Protein AF-A0A9W4NDV6-F1 (afdb_monomer_lite)

Secondary structure (DSSP, 8-state):
--TTS-TT--HHHHHHHHHHHHHHHHHHHTTTTT--HHHHHHHHHHHHTTSS---SS-EEEEETTEEEEEEE---HHHHHHHHHHH-STTEEEETEEEEEE-GGGGGG--GGG-EEE--B--TT-SSEEEEHHHHHHHHHHHTS---EEEEEEEEETTEEEEEEEEEEEEEEEETTEESSSS-EEEEEEEESS-TBTTB--B--THHHHHSEEEE-SSSS--EEEES-HHHHHHHSPPP-TTTPPPPP--

Sequence (250 aa):
MIKSEPRGLSWAVVQRLDCLKKLGSGLEADQDEDENLPNVKAIMAAYRSGKLNWDGTSVTYWSNGELITGPQKLEMKDLYALSAKHGPKGFWVEGIMIAIRNPTTQATNTMATSITFDFLEDTGSSSMRIFSEDKENIERLSGASLPVIGHALKQTAAGQVHVQNVVLQAMIMNNQENLLPYWVDIKAAVTPGAKGLSGDRLTGVWIHHLLFVLSMPDNTQRKHIGTDINEMMLNLPLPDHRNAVPPTFD

Foldseek 3Di:
DPPPADPPADPVLVVVLVVLVLVLVVCVVVVVPQLQNLVSVLVNVCRRVVVDHPPLAAKWKWANNDTPDDRDFDDLLCVLQVCVVRARGRIDIPRKWKKKAAPVLVVPDDVQLIDTDDADEDAVAQFWEDEPVVQVSRCVSSVHHFAFPAWDWDQDPVGTFIWTKTWMWMFTDTRNDTPDPDTDIGIYTYGYDHDRVVHGTYHYCVQVVQWPWDDAQAQRRDIDTHRDPVSCVVSHDDGPPPPRDDDDDD

pLDDT: mean 82.76, std 9.95, range [41.25, 97.19]

Radius of gyration: 18.81 Å; chains: 1; bounding box: 46×46×53 Å

Structure (mmCIF, N/CA/C/O backbone):
data_AF-A0A9W4NDV6-F1
#
_entry.id   AF-A0A9W4NDV6-F1
#
loop_
_atom_site.group_PDB
_atom_site.id
_atom_site.type_symbol
_atom_site.label_atom_id
_atom_site.label_alt_id
_atom_site.label_comp_id
_atom_site.label_asym_id
_atom_site.label_entity_id
_atom_site.label_seq_id
_atom_site.pdbx_PDB_ins_code
_atom_site.Cartn_x
_atom_site.Cartn_y
_atom_site.Cartn_z
_atom_site.occupancy
_atom_site.B_iso_or_equiv
_atom_site.auth_seq_id
_atom_site.auth_comp_id
_atom_site.auth_asym_id
_atom_site.auth_atom_id
_atom_site.pdbx_PDB_model_num
ATOM 1 N N . MET A 1 1 ? -14.304 -20.866 -9.923 1.00 45.19 1 MET A N 1
ATOM 2 C CA . MET A 1 1 ? -15.177 -20.541 -8.772 1.00 45.19 1 MET A CA 1
ATOM 3 C C . MET A 1 1 ? -14.547 -21.166 -7.533 1.00 45.19 1 MET A C 1
ATOM 5 O O . MET A 1 1 ? -14.406 -22.384 -7.503 1.00 45.19 1 MET A O 1
ATOM 9 N N . ILE A 1 2 ? -14.070 -20.364 -6.579 1.00 49.81 2 ILE A N 1
ATOM 10 C CA . ILE A 1 2 ? -13.490 -20.885 -5.331 1.00 49.81 2 ILE A CA 1
ATOM 11 C C . ILE A 1 2 ? -14.653 -21.438 -4.494 1.00 49.81 2 ILE A C 1
ATOM 13 O O . ILE A 1 2 ? -15.591 -20.706 -4.199 1.00 49.81 2 ILE A O 1
ATOM 17 N N . LYS A 1 3 ? -14.626 -22.730 -4.139 1.00 60.44 3 LYS A N 1
ATOM 18 C CA . LYS A 1 3 ? -15.737 -23.414 -3.438 1.00 60.44 3 LYS A CA 1
ATOM 19 C C . LYS A 1 3 ? -16.076 -22.830 -2.054 1.00 60.44 3 LYS A C 1
ATOM 21 O O . LYS A 1 3 ? -17.100 -23.201 -1.497 1.00 60.44 3 LYS A O 1
ATOM 26 N N . SER A 1 4 ? -15.223 -21.971 -1.495 1.00 75.31 4 SER A N 1
ATOM 27 C CA . SER A 1 4 ? -15.348 -21.447 -0.130 1.00 75.31 4 SER A CA 1
ATOM 28 C C . SER A 1 4 ? -16.102 -20.119 -0.007 1.00 75.31 4 SER A C 1
ATOM 30 O O . SER A 1 4 ? -16.201 -19.620 1.108 1.00 75.31 4 SER A O 1
ATOM 32 N N . GLU A 1 5 ? -16.630 -19.548 -1.098 1.00 86.81 5 GLU A N 1
ATOM 33 C CA . GLU A 1 5 ? -17.382 -18.284 -1.050 1.00 86.81 5 GLU A CA 1
ATOM 34 C C . GLU A 1 5 ? -18.844 -18.415 -1.518 1.00 86.81 5 GLU A C 1
ATOM 36 O O . GLU A 1 5 ? -19.141 -19.258 -2.373 1.00 86.81 5 GLU A O 1
ATOM 41 N N . PRO A 1 6 ? -19.766 -17.586 -0.978 1.00 86.06 6 PRO A N 1
ATOM 42 C CA . PRO A 1 6 ? -21.158 -17.540 -1.414 1.00 86.06 6 PRO A CA 1
ATOM 43 C C . PRO A 1 6 ? -21.315 -17.306 -2.922 1.00 86.06 6 PRO A C 1
ATOM 45 O O . PRO A 1 6 ? -20.527 -16.607 -3.563 1.00 86.06 6 PRO A O 1
ATOM 48 N N . ARG A 1 7 ? -22.384 -17.865 -3.500 1.00 86.19 7 ARG A N 1
ATOM 49 C CA . ARG A 1 7 ? -22.758 -17.588 -4.896 1.00 86.19 7 ARG A CA 1
ATOM 50 C C . ARG A 1 7 ? -23.248 -16.143 -5.032 1.00 86.19 7 ARG A C 1
ATOM 52 O O . ARG A 1 7 ? -23.894 -15.630 -4.127 1.00 86.19 7 ARG A O 1
ATOM 59 N N . GLY A 1 8 ? -22.995 -15.527 -6.187 1.00 85.81 8 GLY A N 1
ATOM 60 C CA . GLY A 1 8 ? -23.483 -14.179 -6.514 1.00 85.81 8 GLY A CA 1
ATOM 61 C C . GLY A 1 8 ? -22.516 -13.037 -6.191 1.00 85.81 8 GLY A C 1
ATOM 62 O O . GLY A 1 8 ? -22.811 -11.897 -6.531 1.00 85.81 8 GLY A O 1
ATOM 63 N N . LEU A 1 9 ? -21.354 -13.326 -5.598 1.00 87.69 9 LEU A N 1
ATOM 64 C CA . LEU A 1 9 ? -20.304 -12.325 -5.400 1.00 87.69 9 LEU A CA 1
ATOM 65 C C . LEU A 1 9 ? -19.603 -11.983 -6.720 1.00 87.69 9 LEU A C 1
ATOM 67 O O . LEU A 1 9 ? -19.368 -12.858 -7.560 1.00 87.69 9 LEU A O 1
ATOM 71 N N . SER A 1 10 ? -19.235 -10.710 -6.883 1.00 85.75 10 SER A N 1
ATOM 72 C CA . SER A 1 10 ? -18.410 -10.276 -8.010 1.00 85.75 10 SER A CA 1
ATOM 73 C C . SER A 1 10 ? -17.007 -10.882 -7.911 1.00 85.75 10 SER A C 1
ATOM 75 O O . SER A 1 10 ? -16.519 -11.204 -6.825 1.00 85.75 10 SER A O 1
ATOM 77 N N . TRP A 1 11 ? -16.327 -11.029 -9.050 1.00 76.62 11 TRP A N 1
ATOM 78 C CA . TRP A 1 11 ? -14.961 -11.559 -9.061 1.00 76.62 11 TRP A CA 1
ATOM 79 C C . TRP A 1 11 ? -13.999 -10.706 -8.222 1.00 76.62 11 TRP A C 1
ATOM 81 O O . TRP A 1 11 ? -13.197 -11.259 -7.473 1.00 76.62 11 TRP A O 1
ATOM 91 N N . ALA A 1 12 ? -14.145 -9.380 -8.271 1.00 75.00 12 ALA A N 1
ATOM 92 C CA . ALA A 1 12 ? -13.349 -8.458 -7.466 1.00 75.00 12 ALA A CA 1
ATOM 93 C C . ALA A 1 12 ? -13.539 -8.697 -5.957 1.00 75.00 12 ALA A C 1
ATOM 95 O O . ALA A 1 12 ? -12.560 -8.785 -5.217 1.00 75.00 12 ALA A O 1
ATOM 96 N N . VAL A 1 13 ? -14.784 -8.909 -5.511 1.00 84.31 13 VAL A N 1
ATOM 97 C CA . VAL A 1 13 ? -15.078 -9.259 -4.114 1.00 84.31 13 VAL A CA 1
ATOM 98 C C . VAL A 1 13 ? -14.451 -10.604 -3.738 1.00 84.31 13 VAL A C 1
ATOM 100 O O . VAL A 1 13 ? -13.865 -10.727 -2.666 1.00 84.31 13 VAL A O 1
ATOM 103 N N . VAL A 1 14 ? -14.505 -11.610 -4.617 1.00 81.88 14 VAL A N 1
ATOM 104 C CA . VAL A 1 14 ? -13.874 -12.920 -4.367 1.00 81.88 14 VAL A CA 1
ATOM 105 C C . VAL A 1 14 ? -12.354 -12.797 -4.222 1.00 81.88 14 VAL A C 1
ATOM 107 O O . VAL A 1 14 ? -11.780 -13.414 -3.326 1.00 81.88 14 VAL A O 1
ATOM 110 N N . GLN A 1 15 ? -11.699 -11.992 -5.061 1.00 76.38 15 GLN A N 1
ATOM 111 C CA . GLN A 1 15 ? -10.261 -11.737 -4.953 1.00 76.38 15 GLN A CA 1
ATOM 112 C C . GLN A 1 15 ? -9.916 -11.015 -3.648 1.00 76.38 15 GLN A C 1
ATOM 114 O O . GLN A 1 15 ? -8.987 -11.425 -2.952 1.00 76.38 15 GLN A O 1
ATOM 119 N N . ARG A 1 16 ? -10.695 -9.992 -3.271 1.00 83.06 16 ARG A N 1
ATOM 120 C CA . ARG A 1 16 ? -10.481 -9.281 -2.007 1.00 83.06 16 ARG A CA 1
ATOM 121 C C . ARG A 1 16 ? -10.666 -10.198 -0.799 1.00 83.06 16 ARG A C 1
ATOM 123 O O . ARG A 1 16 ? -9.846 -10.167 0.113 1.00 83.06 16 ARG A O 1
ATOM 130 N N . LEU A 1 17 ? -11.687 -11.054 -0.809 1.00 85.62 17 LEU A N 1
ATOM 131 C CA . LEU A 1 17 ? -11.922 -12.049 0.241 1.00 85.62 17 LEU A CA 1
ATOM 132 C C . LEU A 1 17 ? -10.760 -13.041 0.385 1.00 85.62 17 LEU A C 1
ATOM 134 O O . LEU A 1 17 ? -10.434 -13.422 1.506 1.00 85.62 17 LEU A O 1
ATOM 138 N N . ASP A 1 18 ? -10.117 -13.446 -0.713 1.00 79.31 18 ASP A N 1
ATOM 139 C CA . ASP A 1 18 ? -8.913 -14.286 -0.653 1.00 79.31 18 ASP A CA 1
ATOM 140 C C . ASP A 1 18 ? -7.731 -13.549 0.002 1.00 79.31 18 ASP A C 1
ATOM 142 O O . ASP A 1 18 ? -7.048 -14.119 0.855 1.00 79.31 18 ASP A O 1
ATOM 146 N N . CYS A 1 19 ? -7.533 -12.263 -0.316 1.00 75.38 19 CYS A N 1
ATOM 147 C CA . CYS A 1 19 ? -6.538 -11.421 0.358 1.00 75.38 19 CYS A CA 1
ATOM 148 C C . CYS A 1 19 ? -6.821 -11.291 1.861 1.00 75.38 19 CYS A C 1
ATOM 150 O O . CYS A 1 19 ? -5.926 -11.528 2.672 1.00 75.38 19 CYS A O 1
ATOM 152 N N . LEU A 1 20 ? -8.063 -10.973 2.238 1.00 83.94 20 LEU A N 1
ATOM 153 C CA . LEU A 1 20 ? -8.466 -10.793 3.635 1.00 83.94 20 LEU A CA 1
ATOM 154 C C . LEU A 1 20 ? -8.355 -12.088 4.450 1.00 83.94 20 LEU A C 1
ATOM 156 O O . LEU A 1 20 ? -7.959 -12.038 5.607 1.00 83.94 20 LEU A O 1
ATOM 160 N N . LYS A 1 21 ? -8.621 -13.261 3.857 1.00 85.81 21 LYS A N 1
ATOM 161 C CA . LYS A 1 21 ? -8.381 -14.557 4.519 1.00 85.81 21 LYS A CA 1
ATOM 162 C C . LYS A 1 21 ? -6.915 -14.770 4.865 1.00 85.81 21 LYS A C 1
ATOM 164 O O . LYS A 1 21 ? -6.609 -15.212 5.970 1.00 85.81 21 LYS A O 1
ATOM 169 N N . LYS A 1 22 ? -6.024 -14.502 3.907 1.00 75.88 22 LYS A N 1
ATOM 170 C CA . LYS A 1 22 ? -4.577 -14.659 4.102 1.00 75.88 22 LYS A CA 1
ATOM 171 C C . LYS A 1 22 ? -4.081 -13.690 5.167 1.00 75.88 22 LYS A C 1
ATOM 173 O O . LYS A 1 22 ? -3.373 -14.118 6.068 1.00 75.88 22 LYS A O 1
ATOM 178 N N . LEU A 1 23 ? -4.529 -12.435 5.101 1.00 76.00 23 LEU A N 1
ATOM 179 C CA . LEU A 1 23 ? -4.242 -11.430 6.119 1.00 76.00 23 LEU A CA 1
ATOM 180 C C . LEU A 1 23 ? -4.737 -11.875 7.501 1.00 76.00 23 LEU A C 1
ATOM 182 O O . LEU A 1 23 ? -3.954 -11.906 8.438 1.00 76.00 23 LEU A O 1
ATOM 186 N N . GLY A 1 24 ? -6.002 -12.287 7.619 1.00 82.81 24 GLY A N 1
ATOM 187 C CA . GLY A 1 24 ? -6.570 -12.754 8.885 1.00 82.81 24 GLY A CA 1
ATOM 188 C C . GLY A 1 24 ? -5.831 -13.960 9.467 1.00 82.81 24 GLY A C 1
ATOM 189 O O . GLY A 1 24 ? -5.627 -14.014 10.671 1.00 82.81 24 GLY A O 1
ATOM 190 N N . SER A 1 25 ? -5.366 -14.882 8.618 1.00 78.88 25 SER A N 1
ATOM 191 C CA . SER A 1 25 ? -4.555 -16.028 9.062 1.00 78.88 25 SER A CA 1
ATOM 192 C C . SER A 1 25 ? -3.183 -15.595 9.594 1.00 78.88 25 SER A C 1
ATOM 194 O O . SER A 1 25 ? -2.694 -16.190 10.547 1.00 78.88 25 SER A O 1
ATOM 196 N N . GLY A 1 26 ? -2.569 -14.571 8.988 1.00 72.44 26 GLY A N 1
ATOM 197 C CA . GLY A 1 26 ? -1.321 -13.978 9.480 1.00 72.44 26 GLY A CA 1
ATOM 198 C C . GLY A 1 26 ? -1.511 -13.286 10.829 1.00 72.44 26 GLY A C 1
ATOM 199 O O . GLY A 1 26 ? -0.792 -13.583 11.773 1.00 72.44 26 GLY A O 1
ATOM 200 N N . LEU A 1 27 ? -2.554 -12.459 10.959 1.00 78.69 27 LEU A N 1
ATOM 201 C CA . LEU A 1 27 ? -2.879 -11.782 12.221 1.00 78.69 27 LEU A CA 1
ATOM 202 C C . LEU A 1 27 ? -3.163 -12.777 13.361 1.00 78.69 27 LEU A C 1
ATOM 204 O O . LEU A 1 27 ? -2.740 -12.553 14.488 1.00 78.69 27 LEU A O 1
ATOM 208 N N . GLU A 1 28 ? -3.830 -13.902 13.076 1.00 84.56 28 GLU A N 1
ATOM 209 C CA . GLU A 1 28 ? -4.047 -14.974 14.062 1.00 84.56 28 GLU A CA 1
ATOM 210 C C . GLU A 1 28 ? -2.745 -15.653 14.516 1.00 84.56 28 GLU A C 1
ATOM 212 O O . GLU A 1 28 ? -2.667 -16.108 15.658 1.00 84.56 28 GLU A O 1
ATOM 217 N N . ALA A 1 29 ? -1.732 -15.728 13.649 1.00 76.50 29 ALA A N 1
ATOM 218 C CA . ALA A 1 29 ? -0.434 -16.313 13.976 1.00 76.50 29 ALA A CA 1
ATOM 219 C C . ALA A 1 29 ? 0.467 -15.346 14.767 1.00 76.50 29 ALA A C 1
ATOM 221 O O . ALA A 1 29 ? 1.161 -15.779 15.688 1.00 76.50 29 ALA A O 1
ATOM 222 N N . ASP A 1 30 ? 0.400 -14.051 14.453 1.00 74.88 30 ASP A N 1
ATOM 223 C CA . ASP A 1 30 ? 1.322 -13.019 14.947 1.00 74.88 30 ASP A CA 1
ATOM 224 C C . ASP A 1 30 ? 0.745 -12.200 16.122 1.00 74.88 30 ASP A C 1
ATOM 226 O O . ASP A 1 30 ? 1.137 -11.063 16.355 1.00 74.88 30 ASP A O 1
ATOM 230 N N . GLN A 1 31 ? -0.200 -12.775 16.875 1.00 77.12 31 GLN A N 1
ATOM 231 C CA . GLN A 1 31 ? -0.862 -12.180 18.056 1.00 77.12 31 GLN A CA 1
ATOM 232 C C . GLN A 1 31 ? -1.688 -10.902 17.809 1.00 77.12 31 GLN A C 1
ATOM 234 O O . GLN A 1 31 ? -2.267 -10.386 18.763 1.00 77.12 31 GLN A O 1
ATOM 239 N N . ASP A 1 32 ? -1.800 -10.434 16.562 1.00 79.56 32 ASP A N 1
ATOM 240 C CA . ASP A 1 32 ? -2.593 -9.263 16.166 1.00 79.56 32 ASP A CA 1
ATOM 241 C C . ASP A 1 32 ? -2.311 -8.025 17.041 1.00 79.56 32 ASP A C 1
ATOM 243 O O . ASP A 1 32 ? -3.225 -7.425 17.603 1.00 79.56 32 ASP A O 1
ATOM 247 N N . GLU A 1 33 ? -1.036 -7.642 17.182 1.00 71.75 33 GLU A N 1
ATOM 248 C CA . GLU A 1 33 ? -0.607 -6.540 18.065 1.00 71.75 33 GLU A CA 1
ATOM 249 C C . GLU A 1 33 ? -1.340 -5.209 17.806 1.00 71.75 33 GLU A C 1
ATOM 251 O O . GLU A 1 33 ? -1.543 -4.414 18.735 1.00 71.75 33 GLU A O 1
ATOM 256 N N . ASP A 1 34 ? -1.766 -4.997 16.558 1.00 73.81 34 ASP A N 1
ATOM 257 C CA . ASP A 1 34 ? -2.512 -3.828 16.091 1.00 73.81 34 ASP A CA 1
ATOM 258 C C . ASP A 1 34 ? -4.040 -4.002 16.143 1.00 73.81 34 ASP A C 1
ATOM 260 O O . ASP A 1 34 ? -4.756 -3.115 15.689 1.00 73.81 34 ASP A O 1
ATOM 264 N N . GLU A 1 35 ? -4.564 -5.107 16.679 1.00 85.31 35 GLU A N 1
ATOM 265 C CA . GLU A 1 35 ? -6.000 -5.379 16.881 1.00 85.31 35 GLU A CA 1
ATOM 266 C C . GLU A 1 35 ? -6.845 -5.265 15.592 1.00 85.31 35 GLU A C 1
ATOM 268 O O . GLU A 1 35 ? -7.989 -4.798 15.587 1.00 85.31 35 GLU A O 1
ATOM 273 N N . ASN A 1 36 ? -6.283 -5.680 14.455 1.00 84.69 36 ASN A N 1
ATOM 274 C CA . ASN A 1 36 ? -6.909 -5.585 13.138 1.00 84.69 36 ASN A CA 1
ATOM 275 C C . ASN A 1 36 ? -7.763 -6.806 12.780 1.00 84.69 36 ASN A C 1
ATOM 277 O O . ASN A 1 36 ? -8.632 -6.717 11.903 1.00 84.69 36 ASN A O 1
ATOM 281 N N . LEU A 1 37 ? -7.578 -7.942 13.450 1.00 87.88 37 LEU A N 1
ATOM 282 C CA . LEU A 1 37 ? -8.311 -9.175 13.174 1.00 87.88 37 LEU A CA 1
ATOM 283 C C . LEU A 1 37 ? -9.838 -9.013 13.299 1.00 87.88 37 LEU A C 1
ATOM 285 O O . LEU A 1 37 ? -10.547 -9.536 12.427 1.00 87.88 37 LEU A O 1
ATOM 289 N N . PRO A 1 38 ? -10.389 -8.285 14.296 1.00 92.62 38 PRO A N 1
ATOM 290 C CA . PRO A 1 38 ? -11.820 -7.992 14.351 1.00 92.62 38 PRO A CA 1
ATOM 291 C C . PRO A 1 38 ? -12.323 -7.255 13.103 1.00 92.62 38 PRO A C 1
ATOM 293 O O . PRO A 1 38 ? -13.348 -7.644 12.539 1.00 92.62 38 PRO A O 1
ATOM 296 N N . ASN A 1 39 ? -11.580 -6.252 12.618 1.00 92.38 39 ASN A N 1
ATOM 297 C CA . ASN A 1 39 ? -11.926 -5.512 11.400 1.00 92.38 39 ASN A CA 1
ATOM 298 C C . ASN A 1 39 ? -11.914 -6.426 10.177 1.00 92.38 39 ASN A C 1
ATOM 300 O O . ASN A 1 39 ? -12.886 -6.456 9.426 1.00 92.38 39 ASN A O 1
ATOM 304 N N . VAL A 1 40 ? -10.860 -7.229 10.003 1.00 90.56 40 VAL A N 1
ATOM 305 C CA . VAL A 1 40 ? -10.752 -8.176 8.883 1.00 90.56 40 VAL A CA 1
ATOM 306 C C . VAL A 1 40 ? -11.944 -9.136 8.867 1.00 90.56 40 VAL A C 1
ATOM 308 O O . VAL A 1 40 ? -12.583 -9.318 7.827 1.00 90.56 40 VAL A O 1
ATOM 311 N N . LYS A 1 41 ? -12.310 -9.702 10.024 1.00 95.00 41 LYS A N 1
ATOM 312 C CA . LYS A 1 41 ? -13.474 -10.595 10.158 1.00 95.00 41 LYS A CA 1
ATOM 313 C C . LYS A 1 41 ? -14.783 -9.885 9.804 1.00 95.00 41 LYS A C 1
ATOM 315 O O . LYS A 1 41 ? -15.598 -10.447 9.065 1.00 95.00 41 LYS A O 1
ATOM 320 N N . ALA A 1 42 ? -14.974 -8.658 10.282 1.00 96.50 42 ALA A N 1
ATOM 321 C CA . ALA A 1 42 ? -16.171 -7.865 10.024 1.00 96.50 42 ALA A CA 1
ATOM 322 C C . ALA A 1 42 ? -16.311 -7.467 8.546 1.00 96.50 42 ALA A C 1
ATOM 324 O O . ALA A 1 42 ? -17.377 -7.651 7.955 1.00 96.50 42 ALA A O 1
ATOM 325 N N . ILE A 1 43 ? -15.222 -7.026 7.915 1.00 94.88 43 ILE A N 1
ATOM 326 C CA . ILE A 1 43 ? -15.168 -6.681 6.489 1.00 94.88 43 ILE A CA 1
ATOM 327 C C . ILE A 1 43 ? -15.486 -7.912 5.632 1.00 94.88 43 ILE A C 1
ATOM 329 O O . ILE A 1 43 ? -16.325 -7.851 4.730 1.00 94.88 43 ILE A O 1
ATOM 333 N N . MET A 1 44 ? -14.883 -9.067 5.940 1.00 94.38 44 MET A N 1
ATOM 334 C CA . MET A 1 44 ? -15.190 -10.321 5.243 1.00 94.38 44 MET A CA 1
ATOM 335 C C . MET A 1 44 ? -16.674 -10.692 5.361 1.00 94.38 44 MET A C 1
ATOM 337 O O . MET A 1 44 ? -17.283 -11.122 4.378 1.00 94.38 44 MET A O 1
ATOM 341 N N . ALA A 1 45 ? -17.276 -10.523 6.541 1.00 96.31 45 ALA A N 1
ATOM 342 C CA . ALA A 1 45 ? -18.704 -10.756 6.743 1.00 96.31 45 ALA A CA 1
ATOM 343 C C . ALA A 1 45 ? -19.572 -9.761 5.949 1.00 96.31 45 ALA A C 1
ATOM 345 O O . ALA A 1 45 ? -20.593 -10.149 5.370 1.00 96.31 45 ALA A O 1
ATOM 346 N N . ALA A 1 46 ? -19.159 -8.497 5.862 1.00 95.81 46 ALA A N 1
ATOM 347 C CA . ALA A 1 46 ? -19.856 -7.469 5.098 1.00 95.81 46 ALA A CA 1
ATOM 348 C C . ALA A 1 46 ? -19.855 -7.767 3.589 1.00 95.81 46 ALA A C 1
ATOM 350 O O . ALA A 1 46 ? -20.916 -7.709 2.967 1.00 95.81 46 ALA A O 1
ATOM 351 N N . TYR A 1 47 ? -18.723 -8.197 3.019 1.00 94.81 47 TYR A N 1
ATOM 352 C CA . TYR A 1 47 ? -18.667 -8.653 1.624 1.00 94.81 47 TYR A CA 1
ATOM 353 C C . TYR A 1 47 ? -19.525 -9.893 1.382 1.00 94.81 47 TYR A C 1
ATOM 355 O O . TYR A 1 47 ? -20.313 -9.935 0.440 1.00 94.81 47 TYR A O 1
ATOM 363 N N . ARG A 1 48 ? -19.417 -10.910 2.245 1.00 95.38 48 ARG A N 1
ATOM 364 C CA . ARG A 1 48 ? -20.174 -12.166 2.095 1.00 95.38 48 ARG A CA 1
ATOM 365 C C . ARG A 1 48 ? -21.681 -11.981 2.203 1.00 95.38 48 ARG A C 1
ATOM 367 O O . ARG A 1 48 ? -22.425 -12.736 1.585 1.00 95.38 48 ARG A O 1
ATOM 374 N N . SER A 1 49 ? -22.122 -11.000 2.988 1.00 94.25 49 SER A N 1
ATOM 375 C CA . SER A 1 49 ? -23.537 -10.642 3.122 1.00 94.25 49 SER A CA 1
ATOM 376 C C . SER A 1 49 ? -24.036 -9.689 2.033 1.00 94.25 49 SER A C 1
ATOM 378 O O . SER A 1 49 ? -25.233 -9.422 1.979 1.00 94.25 49 SER A O 1
ATOM 380 N N . GLY A 1 50 ? -23.147 -9.164 1.183 1.00 91.25 50 GLY A N 1
ATOM 381 C CA . GLY A 1 50 ? -23.477 -8.152 0.178 1.00 91.25 50 GLY A CA 1
ATOM 382 C C . GLY A 1 50 ? -23.752 -6.758 0.753 1.00 91.25 50 GLY A C 1
ATOM 383 O O . GLY A 1 50 ? -24.151 -5.871 0.004 1.00 91.25 50 GLY A O 1
ATOM 384 N N . LYS A 1 51 ? -23.538 -6.542 2.061 1.00 91.94 51 LYS A N 1
ATOM 385 C CA . LYS A 1 51 ? -23.627 -5.214 2.700 1.00 91.94 51 LYS A CA 1
ATOM 386 C C . LYS A 1 51 ? -22.498 -4.288 2.263 1.00 91.94 51 LYS A C 1
ATOM 388 O O . LYS A 1 51 ? -22.653 -3.073 2.301 1.00 91.94 51 LYS A O 1
ATOM 393 N N . LEU A 1 52 ? -21.374 -4.877 1.874 1.00 91.38 52 LEU A N 1
ATOM 394 C CA . LEU A 1 52 ? -20.251 -4.193 1.265 1.00 91.38 52 LEU A CA 1
ATOM 395 C C . LEU A 1 52 ? -20.045 -4.753 -0.139 1.00 91.38 52 LEU A C 1
ATOM 397 O O . LEU A 1 52 ? -20.147 -5.962 -0.358 1.00 91.38 52 LEU A O 1
ATOM 401 N N . ASN A 1 53 ? -19.738 -3.872 -1.083 1.00 87.00 53 ASN A N 1
ATOM 402 C CA . ASN A 1 53 ? -19.355 -4.247 -2.433 1.00 87.00 53 ASN A CA 1
ATOM 403 C C . ASN A 1 53 ? -17.983 -3.654 -2.746 1.00 87.00 53 ASN A C 1
ATOM 405 O O . ASN A 1 53 ? -17.627 -2.601 -2.228 1.00 87.00 53 ASN A O 1
ATOM 409 N N . TRP A 1 54 ? -17.224 -4.333 -3.600 1.00 81.12 54 TRP A N 1
ATOM 410 C CA . TRP A 1 54 ? -15.972 -3.803 -4.122 1.00 81.12 54 TRP A CA 1
ATOM 411 C C . TRP A 1 54 ? -16.270 -3.021 -5.399 1.00 81.12 54 TRP A C 1
ATOM 413 O O . TRP A 1 54 ? -16.239 -3.579 -6.497 1.00 81.12 54 TRP A O 1
ATOM 423 N N . ASP A 1 55 ? -16.631 -1.748 -5.246 1.00 75.38 55 ASP A N 1
ATOM 424 C CA . ASP A 1 55 ? -16.847 -0.835 -6.377 1.00 75.38 55 ASP A CA 1
ATOM 425 C C . ASP A 1 55 ? -15.532 -0.199 -6.868 1.00 75.38 55 ASP A C 1
ATOM 427 O O . ASP A 1 55 ? -15.434 0.237 -8.013 1.00 75.38 55 ASP A O 1
ATOM 431 N N . GLY A 1 56 ? -14.497 -0.213 -6.021 1.00 66.69 56 GLY A N 1
ATOM 432 C CA . GLY A 1 56 ? -13.212 0.422 -6.282 1.00 66.69 56 GLY A CA 1
ATOM 433 C C . GLY A 1 56 ? -13.275 1.949 -6.294 1.00 66.69 56 GLY A C 1
ATOM 434 O O . GLY A 1 56 ? -12.313 2.556 -6.747 1.00 66.69 56 GLY A O 1
ATOM 435 N N . THR A 1 57 ? -14.375 2.552 -5.836 1.00 70.19 57 THR A N 1
ATOM 436 C CA . THR A 1 57 ? -14.649 3.999 -5.866 1.00 70.19 57 THR A CA 1
ATOM 437 C C . THR A 1 57 ? -15.005 4.583 -4.504 1.00 70.19 57 THR A C 1
ATOM 439 O O . THR A 1 57 ? -15.166 5.798 -4.387 1.00 70.19 57 THR A O 1
ATOM 442 N N . SER A 1 58 ? -15.158 3.746 -3.484 1.00 84.06 58 SER A N 1
ATOM 443 C CA . SER A 1 58 ? -15.462 4.181 -2.131 1.00 84.06 58 SER A CA 1
ATOM 444 C C . SER A 1 58 ? -14.567 3.502 -1.099 1.00 84.06 58 SER A C 1
ATOM 446 O O . SER A 1 58 ? -14.126 2.364 -1.265 1.00 84.06 58 SER A O 1
ATOM 448 N N . VAL A 1 59 ? -14.321 4.219 -0.003 1.00 88.94 59 VAL A N 1
ATOM 449 C CA . VAL A 1 59 ? -13.695 3.680 1.198 1.00 88.94 59 VAL A CA 1
ATOM 450 C C . VAL A 1 59 ? -14.734 3.448 2.285 1.00 88.94 59 VAL A C 1
ATOM 452 O O . VAL A 1 59 ? -15.753 4.143 2.375 1.00 88.94 59 VAL A O 1
ATOM 455 N N . THR A 1 60 ? -14.451 2.480 3.147 1.00 92.38 60 THR A N 1
ATOM 456 C CA . THR A 1 60 ? -15.170 2.287 4.407 1.00 92.38 60 THR A CA 1
ATOM 457 C C . THR A 1 60 ? -14.196 2.323 5.570 1.00 92.38 60 THR A C 1
ATOM 459 O O . THR A 1 60 ? -13.083 1.803 5.485 1.00 92.38 60 THR A O 1
ATOM 462 N N . TYR A 1 61 ? -14.619 2.960 6.653 1.00 92.50 61 TYR A N 1
ATOM 463 C CA . TYR A 1 61 ? -13.818 3.133 7.857 1.00 92.50 61 TYR A CA 1
ATOM 464 C C . TYR A 1 61 ? -14.326 2.173 8.913 1.00 92.50 61 TYR A C 1
ATOM 466 O O . TYR A 1 61 ? -15.523 2.146 9.197 1.00 92.50 61 TYR A O 1
ATOM 474 N N . TRP A 1 62 ? -13.420 1.410 9.500 1.00 93.69 62 TRP A N 1
ATOM 475 C CA . TRP A 1 62 ? -13.740 0.373 10.463 1.00 93.69 62 TRP A CA 1
ATOM 476 C C . TRP A 1 62 ? -12.960 0.601 11.741 1.00 93.69 62 TRP A C 1
ATOM 478 O O . TRP A 1 62 ? -11.807 1.037 11.700 1.00 93.69 62 TRP A O 1
ATOM 488 N N . SER A 1 63 ? -13.587 0.300 12.873 1.00 92.81 63 SER A N 1
ATOM 489 C CA . SER A 1 63 ? -12.852 0.181 14.117 1.00 92.81 63 SER A CA 1
ATOM 490 C C . SER A 1 63 ? -13.374 -0.931 15.005 1.00 92.81 63 SER A C 1
ATOM 492 O O . SER A 1 63 ? -14.580 -1.061 15.190 1.00 92.81 63 SER A O 1
ATOM 494 N N . ASN A 1 64 ? -12.456 -1.732 15.548 1.00 91.00 64 ASN A N 1
ATOM 495 C CA . ASN A 1 64 ? -12.738 -2.812 16.495 1.00 91.00 64 ASN A CA 1
ATOM 496 C C . ASN A 1 64 ? -13.846 -3.779 16.030 1.00 91.00 64 ASN A C 1
ATOM 498 O O . ASN A 1 64 ? -14.651 -4.260 16.822 1.00 91.00 64 ASN A O 1
ATOM 502 N N . GLY A 1 65 ? -13.887 -4.076 14.727 1.00 93.25 65 GLY A N 1
ATOM 503 C CA . GLY A 1 65 ? -14.875 -4.964 14.112 1.00 93.25 65 GLY A CA 1
ATOM 504 C C . GLY A 1 65 ? -16.196 -4.292 13.732 1.00 93.25 65 GLY A C 1
ATOM 505 O O . GLY A 1 65 ? -17.120 -4.977 13.295 1.00 93.25 65 GLY A O 1
ATOM 506 N N . GLU A 1 66 ? -16.298 -2.970 13.846 1.00 94.88 66 GLU A N 1
ATOM 507 C CA . GLU A 1 66 ? -17.498 -2.210 13.504 1.00 94.88 66 GLU A CA 1
ATOM 508 C C . GLU A 1 66 ? -17.256 -1.273 12.322 1.00 94.88 66 GLU A C 1
ATOM 510 O O . GLU A 1 66 ? -16.204 -0.645 12.205 1.00 94.88 66 GLU A O 1
ATOM 515 N N . LEU A 1 67 ? -18.253 -1.152 11.443 1.00 95.00 67 LEU A N 1
ATOM 516 C CA . LEU A 1 67 ? -18.262 -0.133 10.397 1.00 95.00 67 LEU A CA 1
ATOM 517 C C . LEU A 1 67 ? -18.564 1.222 11.047 1.00 95.00 67 LEU A C 1
ATOM 519 O O . LEU A 1 67 ? -19.676 1.438 11.526 1.00 95.00 67 LEU A O 1
ATOM 523 N N . ILE A 1 68 ? -17.600 2.140 11.028 1.00 95.25 68 ILE A N 1
ATOM 524 C CA . ILE A 1 68 ? -17.778 3.506 11.530 1.00 95.25 68 ILE A CA 1
ATOM 525 C C . ILE A 1 68 ? -18.603 4.325 10.537 1.00 95.25 68 ILE A C 1
ATOM 527 O O . ILE A 1 68 ? -19.574 4.978 10.914 1.00 95.25 68 ILE A O 1
ATOM 531 N N . THR A 1 69 ? -18.182 4.334 9.268 1.00 95.06 69 THR A N 1
ATOM 532 C CA . THR A 1 69 ? -18.837 5.093 8.197 1.00 95.06 69 THR A CA 1
ATOM 533 C C . THR A 1 69 ? -18.413 4.601 6.810 1.00 95.06 69 THR A C 1
ATOM 535 O O . THR A 1 69 ? -17.425 3.876 6.652 1.00 95.06 69 THR A O 1
ATOM 538 N N . GLY A 1 70 ? -19.158 5.036 5.798 1.00 90.81 70 GLY A N 1
ATOM 539 C CA . GLY A 1 70 ? -19.012 4.671 4.396 1.00 90.81 70 GLY A CA 1
ATOM 540 C C . GLY A 1 70 ? -20.091 3.685 3.922 1.00 90.81 70 GLY A C 1
ATOM 541 O O . GLY A 1 70 ? -20.926 3.249 4.718 1.00 90.81 70 GLY A O 1
ATOM 542 N N . PRO A 1 71 ? -20.094 3.333 2.625 1.00 92.25 71 PRO A N 1
ATOM 543 C CA . PRO A 1 71 ? -19.079 3.682 1.627 1.00 92.25 71 PRO A CA 1
ATOM 544 C C . PRO A 1 71 ? -19.109 5.167 1.227 1.00 92.25 71 PRO A C 1
ATOM 546 O O . PRO A 1 71 ? -20.181 5.725 1.004 1.00 92.25 71 PRO A O 1
ATOM 549 N N . GLN A 1 72 ? -17.944 5.822 1.163 1.00 89.06 72 GLN A N 1
ATOM 550 C CA . GLN A 1 72 ? -17.813 7.242 0.791 1.00 89.06 72 GLN A CA 1
ATOM 551 C C . GLN A 1 72 ? -16.487 7.547 0.077 1.00 89.06 72 GLN A C 1
ATOM 553 O O . GLN A 1 72 ? -15.597 6.701 0.040 1.00 89.06 72 GLN A O 1
ATOM 558 N N . LYS A 1 73 ? -16.329 8.750 -0.491 1.00 85.12 73 LYS A N 1
ATOM 559 C CA . LYS A 1 73 ? -15.032 9.196 -1.027 1.00 85.12 73 LYS A CA 1
ATOM 560 C C . LYS A 1 73 ? -14.031 9.361 0.127 1.00 85.12 73 LYS A C 1
ATOM 562 O O . LYS A 1 73 ? -14.415 9.808 1.203 1.00 85.12 73 LYS A O 1
ATOM 567 N N . LEU A 1 74 ? -12.766 8.980 -0.076 1.00 82.38 74 LEU A N 1
ATOM 568 C CA . LEU A 1 74 ? -11.721 9.235 0.919 1.00 82.38 74 LEU A CA 1
ATOM 569 C C . LEU A 1 74 ? -11.384 10.721 0.891 1.00 82.38 74 LEU A C 1
ATOM 571 O O . LEU A 1 74 ? -10.858 11.223 -0.102 1.00 82.38 74 LEU A O 1
ATOM 575 N N . GLU A 1 75 ? -11.640 11.367 2.016 1.00 82.06 75 GLU A N 1
ATOM 576 C CA . GLU A 1 75 ? -11.209 12.724 2.312 1.00 82.06 75 GLU A CA 1
ATOM 577 C C . GLU A 1 75 ? -10.145 12.654 3.414 1.00 82.06 75 GLU A C 1
ATOM 579 O O . GLU A 1 75 ? -10.338 11.993 4.441 1.00 82.06 75 GLU A O 1
ATOM 584 N N . MET A 1 76 ? -9.001 13.319 3.214 1.00 76.31 76 MET A N 1
ATOM 585 C CA . MET A 1 76 ? -7.875 13.255 4.161 1.00 76.31 76 MET A CA 1
ATOM 586 C C . MET A 1 76 ? -8.261 13.798 5.538 1.00 76.31 76 MET A C 1
ATOM 588 O O . MET A 1 76 ? -7.919 13.209 6.563 1.00 76.31 76 MET A O 1
ATOM 592 N N . LYS A 1 77 ? -9.070 14.860 5.567 1.00 78.56 77 LYS A N 1
ATOM 593 C CA . LYS A 1 77 ? -9.655 15.403 6.793 1.00 78.56 77 LYS A CA 1
ATOM 594 C C . LYS A 1 77 ? -10.449 14.358 7.586 1.00 78.56 77 LYS A C 1
ATOM 596 O O . LYS A 1 77 ? -10.277 14.264 8.801 1.00 78.56 77 LYS A O 1
ATOM 601 N N . ASP A 1 78 ? -11.285 13.564 6.918 1.00 83.62 78 ASP A N 1
ATOM 602 C CA . ASP A 1 78 ? -12.089 12.525 7.573 1.00 83.62 78 ASP A CA 1
ATOM 603 C C . ASP A 1 78 ? -11.203 11.391 8.082 1.00 83.62 78 ASP A C 1
ATOM 605 O O . ASP A 1 78 ? -11.377 10.924 9.207 1.00 83.62 78 ASP A O 1
ATOM 609 N N . LEU A 1 79 ? -10.197 10.994 7.296 1.00 82.44 79 LEU A N 1
ATOM 610 C CA . LEU A 1 79 ? -9.195 10.020 7.718 1.00 82.44 79 LEU A CA 1
ATOM 611 C C . LEU A 1 79 ? -8.495 10.454 9.013 1.00 82.44 79 LEU A C 1
ATOM 613 O O . LEU A 1 79 ? -8.401 9.668 9.961 1.00 82.44 79 LEU A O 1
ATOM 617 N N . TYR A 1 80 ? -8.028 11.701 9.083 1.00 77.12 80 TYR A N 1
ATOM 618 C CA . TYR A 1 80 ? -7.361 12.216 10.277 1.00 77.12 80 TYR A CA 1
ATOM 619 C C . TYR A 1 80 ? -8.313 12.312 11.470 1.00 77.12 80 TYR A C 1
ATOM 621 O O . TYR A 1 80 ? -7.989 11.806 12.543 1.00 77.12 80 TYR A O 1
ATOM 629 N N . ALA A 1 81 ? -9.511 12.870 11.286 1.00 81.31 81 ALA A N 1
ATOM 630 C CA . ALA A 1 81 ? -10.484 13.006 12.367 1.00 81.31 81 ALA A CA 1
ATOM 631 C C . ALA A 1 81 ? -10.923 11.645 12.936 1.00 81.31 81 ALA A C 1
ATOM 633 O O . ALA A 1 81 ? -10.985 11.464 14.156 1.00 81.31 81 ALA A O 1
ATOM 634 N N . LEU A 1 82 ? -11.200 10.669 12.067 1.00 84.44 82 LEU A N 1
ATOM 635 C CA . LEU A 1 82 ? -11.631 9.333 12.476 1.00 84.44 82 LEU A CA 1
ATOM 636 C C . LEU A 1 82 ? -10.494 8.547 13.135 1.00 84.44 82 LEU A C 1
ATOM 638 O O . LEU A 1 82 ? -10.709 7.957 14.193 1.00 84.44 82 LEU A O 1
ATOM 642 N N . SER A 1 83 ? -9.280 8.593 12.580 1.00 80.88 83 SER A N 1
ATOM 643 C CA . SER A 1 83 ? -8.119 7.919 13.179 1.00 80.88 83 SER A CA 1
ATOM 644 C C . SER A 1 83 ? -7.716 8.528 14.527 1.00 80.88 83 SER A C 1
ATOM 646 O O . SER A 1 83 ? -7.290 7.809 15.435 1.00 80.88 83 SER A O 1
ATOM 648 N N . ALA A 1 84 ? -7.862 9.844 14.707 1.00 77.62 84 ALA A N 1
ATOM 649 C CA . ALA A 1 84 ? -7.636 10.497 15.995 1.00 77.62 84 ALA A CA 1
ATOM 650 C C . ALA A 1 84 ? -8.672 10.048 17.038 1.00 77.62 84 ALA A C 1
ATOM 652 O O . ALA A 1 84 ? -8.312 9.757 18.176 1.00 77.62 84 ALA A O 1
ATOM 653 N N . LYS A 1 85 ? -9.946 9.932 16.641 1.00 85.44 85 LYS A N 1
ATOM 654 C CA . LYS A 1 85 ? -11.052 9.536 17.525 1.00 85.44 85 LYS A CA 1
ATOM 655 C C . LYS A 1 85 ? -11.010 8.064 17.945 1.00 85.44 85 LYS A C 1
ATOM 657 O O . LYS A 1 85 ? -11.320 7.762 19.093 1.00 85.44 85 LYS A O 1
ATOM 662 N N . HIS A 1 86 ? -10.697 7.159 17.020 1.00 82.50 86 HIS A N 1
ATOM 663 C CA . HIS A 1 86 ? -10.853 5.713 17.225 1.00 82.50 86 HIS A CA 1
ATOM 664 C C . HIS A 1 86 ? -9.593 4.997 17.720 1.00 82.50 86 HIS A C 1
ATOM 666 O O . HIS A 1 86 ? -9.667 3.830 18.086 1.00 82.50 86 HIS A O 1
ATOM 672 N N . GLY A 1 87 ? -8.462 5.696 17.813 1.00 69.50 87 GLY A N 1
ATOM 673 C CA . GLY A 1 87 ? -7.224 5.094 18.300 1.00 69.50 87 GLY A CA 1
ATOM 674 C C . GLY A 1 87 ? -6.390 4.428 17.191 1.00 69.50 87 GLY A C 1
ATOM 675 O O . GLY A 1 87 ? -6.821 4.374 16.040 1.00 69.50 87 GLY A O 1
ATOM 676 N N . PRO A 1 88 ? -5.129 4.051 17.501 1.00 63.34 88 PRO A N 1
ATOM 677 C CA . PRO A 1 88 ? -4.190 3.525 16.506 1.00 63.34 88 PRO A CA 1
ATOM 678 C C . PRO A 1 88 ? -4.507 2.078 16.167 1.00 63.34 88 PRO A C 1
ATOM 680 O O . PRO A 1 88 ? -4.396 1.658 15.022 1.00 63.34 88 PRO A O 1
ATOM 683 N N . LYS A 1 89 ? -4.872 1.334 17.208 1.00 74.75 89 LYS A N 1
ATOM 684 C CA . LYS A 1 89 ? -5.167 -0.079 17.141 1.00 74.75 89 LYS A CA 1
ATOM 685 C C . LYS A 1 89 ? -6.593 -0.279 16.688 1.00 74.75 89 LYS A C 1
ATOM 687 O O . LYS A 1 89 ? -7.491 0.482 17.055 1.00 74.75 89 LYS A O 1
ATOM 692 N N . GLY A 1 90 ? -6.760 -1.280 15.846 1.00 78.88 90 GLY A N 1
ATOM 693 C C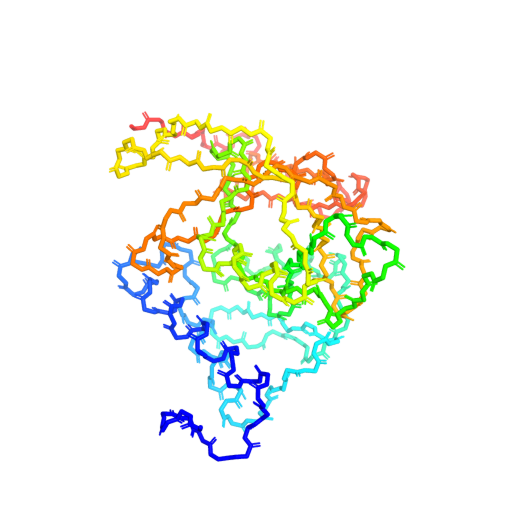A . GLY A 1 90 ? -8.035 -1.685 15.322 1.00 78.88 90 GLY A CA 1
ATOM 694 C C . GLY A 1 90 ? -8.725 -0.573 14.561 1.00 78.88 90 GLY A C 1
ATOM 695 O O . GLY A 1 90 ? -9.943 -0.600 14.535 1.00 78.88 90 GLY A O 1
ATOM 696 N N . PHE A 1 91 ? -8.019 0.381 13.939 1.00 87.38 91 PHE A N 1
ATOM 697 C CA . PHE A 1 91 ? -8.592 1.319 12.968 1.00 87.38 91 PHE A CA 1
ATOM 698 C C . PHE A 1 91 ? -8.164 0.925 11.555 1.00 87.38 91 PHE A C 1
ATOM 700 O O . PHE A 1 91 ? -6.977 0.817 11.261 1.00 87.38 91 PHE A O 1
ATOM 707 N N . TRP A 1 92 ? -9.133 0.729 10.665 1.00 87.44 92 TRP A N 1
ATOM 708 C CA . TRP A 1 92 ? -8.892 0.226 9.317 1.00 87.44 92 TRP A CA 1
ATOM 709 C C . TRP A 1 92 ? -9.633 1.051 8.272 1.00 87.44 92 TRP A C 1
ATOM 711 O O . TRP A 1 92 ? -10.804 1.396 8.441 1.00 87.44 92 TRP A O 1
ATOM 721 N N . VAL A 1 93 ? -8.963 1.316 7.152 1.00 87.75 93 VAL A N 1
ATOM 722 C CA . VAL A 1 93 ? -9.568 1.947 5.976 1.00 87.75 93 VAL A CA 1
ATOM 723 C C . VAL A 1 93 ? -9.563 0.941 4.840 1.00 87.75 93 VAL A C 1
ATOM 725 O O . VAL A 1 93 ? -8.526 0.621 4.264 1.00 87.75 93 VAL A O 1
ATOM 728 N N . 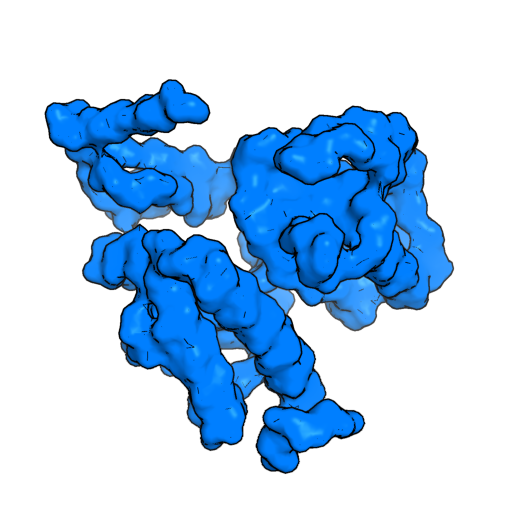GLU A 1 94 ? -10.742 0.433 4.517 1.00 87.81 94 GLU A N 1
ATOM 729 C CA . GLU A 1 94 ? -10.925 -0.507 3.422 1.00 87.81 94 GLU A CA 1
ATOM 730 C C . GLU A 1 94 ? -11.158 0.276 2.128 1.00 87.81 94 GLU A C 1
ATOM 732 O O . GLU A 1 94 ? -12.080 1.087 2.075 1.00 87.81 94 GLU A O 1
ATOM 737 N N . GLY A 1 95 ? -10.339 0.029 1.098 1.00 79.81 95 GLY A N 1
ATOM 738 C CA . GLY A 1 95 ? -10.470 0.649 -0.233 1.00 79.81 95 GLY A CA 1
ATOM 739 C C . GLY A 1 95 ? -9.236 1.412 -0.744 1.00 79.81 95 GLY A C 1
ATOM 740 O O . GLY A 1 95 ? -9.237 1.852 -1.892 1.00 79.81 95 GLY A O 1
ATOM 741 N N . ILE A 1 96 ? -8.164 1.534 0.051 1.00 77.62 96 ILE A N 1
ATOM 742 C CA . ILE A 1 96 ? -6.881 2.123 -0.387 1.00 77.62 96 ILE A CA 1
ATOM 743 C C . ILE A 1 96 ? -5.977 1.030 -0.974 1.00 77.62 96 ILE A C 1
ATOM 745 O O . ILE A 1 96 ? -5.825 -0.036 -0.378 1.00 77.62 96 ILE A O 1
ATOM 749 N N . MET A 1 97 ? -5.358 1.286 -2.132 1.00 76.94 97 MET A N 1
ATOM 750 C CA . MET A 1 97 ? -4.469 0.328 -2.806 1.00 76.94 97 MET A CA 1
ATOM 751 C C . MET A 1 97 ? -3.255 1.004 -3.441 1.00 76.94 97 MET A C 1
ATOM 753 O O . MET A 1 97 ? -3.307 2.166 -3.836 1.00 76.94 97 MET A O 1
ATOM 757 N N . ILE A 1 98 ? -2.178 0.240 -3.637 1.00 84.75 98 ILE A N 1
ATOM 758 C CA . ILE A 1 98 ? -1.053 0.656 -4.480 1.00 84.75 98 ILE A CA 1
ATOM 759 C C . ILE A 1 98 ? -1.169 -0.064 -5.820 1.00 84.75 98 ILE A C 1
ATOM 761 O O . ILE A 1 98 ? -1.186 -1.296 -5.878 1.00 84.75 98 ILE A O 1
ATOM 765 N N . ALA A 1 99 ? -1.243 0.712 -6.898 1.00 87.88 99 ALA A N 1
ATOM 766 C CA . ALA A 1 99 ? -1.151 0.206 -8.256 1.00 87.88 99 ALA A CA 1
ATOM 767 C C . ALA A 1 99 ? 0.298 0.252 -8.735 1.00 87.88 99 ALA A C 1
ATOM 769 O O . ALA A 1 99 ? 1.004 1.235 -8.505 1.00 87.88 99 ALA A O 1
ATOM 770 N N . ILE A 1 100 ? 0.724 -0.795 -9.436 1.00 91.75 100 ILE A N 1
ATOM 771 C CA . ILE A 1 100 ? 2.029 -0.866 -10.084 1.00 91.75 100 ILE A CA 1
ATOM 772 C C . ILE A 1 100 ? 1.913 -1.316 -11.539 1.00 91.75 100 ILE A C 1
ATOM 774 O O . ILE A 1 100 ? 0.993 -2.049 -11.909 1.00 91.75 100 ILE A O 1
ATOM 778 N N . ARG A 1 101 ? 2.851 -0.871 -12.378 1.00 92.81 101 ARG A N 1
ATOM 779 C CA . ARG A 1 101 ? 2.900 -1.196 -13.812 1.00 92.81 101 ARG A CA 1
ATOM 780 C C . ARG A 1 101 ? 4.320 -1.157 -14.375 1.00 92.81 101 ARG A C 1
ATOM 782 O O . ARG A 1 101 ? 5.244 -0.651 -13.735 1.00 92.81 101 ARG A O 1
ATOM 789 N N . ASN A 1 102 ? 4.480 -1.677 -15.591 1.00 95.56 102 ASN A N 1
ATOM 790 C CA . ASN A 1 102 ? 5.759 -1.687 -16.293 1.00 95.56 102 ASN A CA 1
ATOM 791 C C . ASN A 1 102 ? 6.082 -0.291 -16.880 1.00 95.56 102 ASN A C 1
ATOM 793 O O . ASN A 1 102 ? 5.299 0.210 -17.691 1.00 95.56 102 ASN A O 1
ATOM 797 N N . PRO A 1 103 ? 7.214 0.349 -16.523 1.00 94.56 103 PRO A N 1
ATOM 798 C CA . PRO A 1 103 ? 7.615 1.633 -17.108 1.00 94.56 103 PRO A CA 1
ATOM 799 C C . PRO A 1 103 ? 7.950 1.540 -18.608 1.00 94.56 103 PRO A C 1
ATOM 801 O O . PRO A 1 103 ? 7.739 2.500 -19.343 1.00 94.56 103 PRO A O 1
ATOM 804 N N . THR A 1 104 ? 8.419 0.390 -19.104 1.00 92.25 104 THR A N 1
ATOM 805 C CA . THR A 1 104 ? 8.819 0.198 -20.512 1.00 92.25 104 THR A CA 1
ATOM 806 C C . THR A 1 104 ? 7.656 0.380 -21.486 1.00 92.25 104 THR A C 1
ATOM 808 O O . THR A 1 104 ? 7.861 0.745 -22.640 1.00 92.25 104 THR A O 1
ATOM 811 N N . THR A 1 105 ? 6.424 0.172 -21.025 1.00 89.75 105 THR A N 1
ATOM 812 C CA . THR A 1 105 ? 5.200 0.308 -21.823 1.00 89.75 105 THR A CA 1
ATOM 813 C C . THR A 1 105 ? 4.433 1.585 -21.495 1.00 89.75 105 THR A C 1
ATOM 815 O O . THR A 1 105 ? 3.224 1.648 -21.689 1.00 89.75 105 THR A O 1
ATOM 818 N N . GLN A 1 106 ? 5.107 2.634 -21.006 1.00 81.75 106 GLN A N 1
ATOM 819 C CA . GLN A 1 106 ? 4.454 3.876 -20.572 1.00 81.75 106 GLN A CA 1
ATOM 820 C C . GLN A 1 106 ? 3.513 4.479 -21.624 1.00 81.75 106 GLN A C 1
ATOM 822 O O . GLN A 1 106 ? 2.446 4.967 -21.259 1.00 81.75 106 GLN A O 1
ATOM 827 N N . ALA A 1 107 ? 3.865 4.401 -22.911 1.00 82.25 107 ALA A N 1
ATOM 828 C CA . ALA A 1 107 ? 3.044 4.925 -24.004 1.00 82.25 107 ALA A CA 1
ATOM 829 C C . ALA A 1 107 ? 1.701 4.189 -24.189 1.00 82.25 107 ALA A C 1
ATOM 831 O O . ALA A 1 107 ? 0.769 4.755 -24.754 1.00 82.25 107 ALA A O 1
ATOM 832 N N . THR A 1 108 ? 1.595 2.942 -23.727 1.00 84.62 108 THR A N 1
ATOM 833 C CA . THR A 1 108 ? 0.409 2.084 -23.884 1.00 84.62 108 THR A CA 1
ATOM 834 C C . THR A 1 108 ? -0.210 1.670 -22.549 1.00 84.62 108 THR A C 1
ATOM 836 O O . THR A 1 108 ? -1.186 0.920 -22.528 1.00 84.62 108 THR A O 1
ATOM 839 N N . ASN A 1 109 ? 0.333 2.156 -21.430 1.00 82.81 109 ASN A N 1
ATOM 840 C CA . ASN A 1 109 ? -0.143 1.799 -20.104 1.00 82.81 109 ASN A CA 1
ATOM 841 C C . ASN A 1 109 ? -1.564 2.319 -19.856 1.00 82.81 109 ASN A C 1
ATOM 843 O O . ASN A 1 109 ? -1.851 3.509 -19.974 1.00 82.81 109 ASN A O 1
ATOM 847 N N . THR A 1 110 ? -2.430 1.419 -19.402 1.00 81.62 110 THR A N 1
ATOM 848 C CA . THR A 1 110 ? -3.780 1.710 -18.915 1.00 81.62 110 THR A CA 1
ATOM 849 C C . THR A 1 110 ? -3.965 1.106 -17.525 1.00 81.62 110 THR A C 1
ATOM 851 O O . THR A 1 110 ? -3.125 0.343 -17.040 1.00 81.62 110 THR A O 1
ATOM 854 N N . MET A 1 111 ? -5.092 1.396 -16.876 1.00 77.38 111 MET A N 1
ATOM 855 C CA . MET A 1 111 ? -5.442 0.700 -15.635 1.00 77.38 111 MET A CA 1
ATOM 856 C C . MET A 1 111 ? -5.606 -0.813 -15.835 1.00 77.38 111 MET A C 1
ATOM 858 O O . MET A 1 111 ? -5.291 -1.572 -14.927 1.00 77.38 111 MET A O 1
ATOM 862 N N . ALA A 1 112 ? -6.001 -1.270 -17.030 1.00 74.50 112 ALA A N 1
ATOM 863 C CA . ALA A 1 112 ? -6.104 -2.696 -17.349 1.00 74.50 112 ALA A CA 1
ATOM 864 C C . ALA A 1 112 ? -4.736 -3.397 -17.459 1.00 74.50 112 ALA A C 1
ATOM 866 O O . ALA A 1 112 ? -4.650 -4.608 -17.272 1.00 74.50 112 ALA A O 1
ATOM 867 N N . THR A 1 113 ? -3.667 -2.647 -17.744 1.00 80.69 113 THR A N 1
ATOM 868 C CA . THR A 1 113 ? -2.280 -3.150 -17.762 1.00 80.69 113 THR A CA 1
ATOM 869 C C . THR A 1 113 ? -1.535 -2.844 -16.462 1.00 80.69 113 THR A C 1
ATOM 871 O O . THR A 1 113 ? -0.311 -2.958 -16.404 1.00 80.69 113 THR A O 1
ATOM 874 N N . SER A 1 114 ? -2.260 -2.419 -15.427 1.00 85.00 114 SER A N 1
ATOM 875 C CA . SER A 1 114 ? -1.735 -2.156 -14.091 1.00 85.00 114 SER A CA 1
ATOM 876 C C . SER A 1 114 ? -2.258 -3.218 -13.129 1.00 85.00 114 SER A C 1
ATOM 878 O O . SER A 1 114 ? -3.341 -3.768 -13.322 1.00 85.00 114 SER A O 1
ATOM 880 N N . ILE A 1 115 ? -1.494 -3.515 -12.084 1.00 83.56 115 ILE A N 1
ATOM 881 C CA . ILE A 1 115 ? -1.889 -4.464 -11.045 1.00 83.56 115 ILE A CA 1
ATOM 882 C C . ILE A 1 115 ? -1.925 -3.758 -9.698 1.00 83.56 115 ILE A C 1
ATOM 884 O O . ILE A 1 115 ? -1.037 -2.976 -9.368 1.00 83.56 115 ILE A O 1
ATOM 888 N N . THR A 1 116 ? -2.971 -4.016 -8.924 1.00 81.19 116 THR A N 1
ATOM 889 C CA . THR A 1 116 ? -3.123 -3.477 -7.574 1.00 81.19 116 THR A CA 1
ATOM 890 C C . THR A 1 116 ? -2.746 -4.527 -6.550 1.00 81.19 116 THR A C 1
ATOM 892 O O . THR A 1 116 ? -3.222 -5.662 -6.615 1.00 81.19 116 THR A O 1
ATOM 895 N N . PHE A 1 117 ? -1.921 -4.140 -5.585 1.00 78.25 117 PHE A N 1
ATOM 896 C CA . PHE A 1 117 ? -1.495 -5.015 -4.506 1.00 78.25 117 PHE A CA 1
ATOM 897 C C . PHE A 1 117 ? -1.684 -4.359 -3.142 1.00 78.25 117 PHE A C 1
ATOM 899 O O . PHE A 1 117 ? -1.542 -3.146 -2.988 1.00 78.25 117 PHE A O 1
ATOM 906 N N . ASP A 1 118 ? -1.916 -5.210 -2.143 1.00 73.06 118 ASP A N 1
ATOM 907 C CA . ASP A 1 118 ? -1.743 -4.856 -0.740 1.00 73.06 118 ASP A CA 1
ATOM 908 C C . ASP A 1 118 ? -0.258 -4.944 -0.380 1.00 73.06 118 ASP A C 1
ATOM 910 O O . ASP A 1 118 ? 0.358 -6.016 -0.519 1.00 73.06 118 ASP A O 1
ATOM 914 N N . PHE A 1 119 ? 0.287 -3.832 0.106 1.00 77.88 119 PHE A N 1
ATOM 915 C CA . PHE A 1 119 ? 1.628 -3.743 0.667 1.00 77.88 119 PHE A CA 1
ATOM 916 C C . PHE A 1 119 ? 1.549 -3.415 2.153 1.00 77.88 119 PHE A C 1
ATOM 918 O O . PHE A 1 119 ? 0.728 -2.599 2.566 1.00 77.88 119 PHE A O 1
ATOM 925 N N . LEU A 1 120 ? 2.447 -4.018 2.923 1.00 77.19 120 LEU A N 1
ATOM 926 C CA . LEU A 1 120 ? 2.768 -3.580 4.269 1.00 77.19 120 LEU A CA 1
ATOM 927 C C . LEU A 1 120 ? 3.718 -2.382 4.178 1.00 77.19 120 LEU A C 1
ATOM 929 O O . LEU A 1 120 ? 4.672 -2.399 3.390 1.00 77.19 120 LEU A O 1
ATOM 933 N N . GLU A 1 121 ? 3.445 -1.342 4.961 1.00 75.69 121 GLU A N 1
ATOM 934 C CA . GLU A 1 121 ? 4.365 -0.217 5.097 1.00 75.69 121 GLU A CA 1
ATOM 935 C C . GLU A 1 121 ? 5.601 -0.688 5.865 1.00 75.69 121 GLU A C 1
ATOM 937 O O . GLU A 1 121 ? 5.483 -1.222 6.962 1.00 75.69 121 GLU A O 1
ATOM 942 N N . ASP A 1 122 ? 6.781 -0.553 5.262 1.00 72.31 122 ASP A N 1
ATOM 943 C CA . ASP A 1 122 ? 8.032 -0.962 5.900 1.00 72.31 122 ASP A CA 1
ATOM 944 C C . ASP A 1 122 ? 9.081 0.137 5.790 1.00 72.31 122 ASP A C 1
ATOM 946 O O . ASP A 1 122 ? 9.712 0.338 4.746 1.00 72.31 122 ASP A O 1
ATOM 950 N N . THR A 1 123 ? 9.300 0.809 6.916 1.00 58.97 123 THR A N 1
ATOM 951 C CA . THR A 1 123 ? 10.329 1.843 7.052 1.00 58.97 123 THR A CA 1
ATOM 952 C C . THR A 1 123 ? 11.749 1.331 7.209 1.00 58.97 123 THR A C 1
ATOM 954 O O . THR A 1 123 ? 12.682 2.121 7.092 1.00 58.97 123 THR A O 1
ATOM 957 N N . GLY A 1 124 ? 11.936 0.037 7.467 1.00 64.50 124 GLY A N 1
ATOM 958 C CA . GLY A 1 124 ? 13.258 -0.574 7.565 1.00 64.50 124 GLY A CA 1
ATOM 959 C C . GLY A 1 124 ? 13.870 -0.898 6.201 1.00 64.50 124 GLY A C 1
ATOM 960 O O . GLY A 1 124 ? 15.093 -0.989 6.076 1.00 64.50 124 GLY A O 1
ATOM 961 N N . SER A 1 125 ? 13.052 -1.051 5.152 1.00 71.25 125 SER A N 1
ATOM 962 C CA . SER A 1 125 ? 13.537 -1.452 3.830 1.00 71.25 125 SER A CA 1
ATOM 963 C C . SER A 1 125 ? 13.816 -0.272 2.900 1.00 71.25 125 SER A C 1
ATOM 965 O O . SER A 1 125 ? 12.926 0.459 2.469 1.00 71.25 125 SER A O 1
ATOM 967 N N . SER A 1 126 ? 15.061 -0.187 2.429 1.00 75.56 126 SER A N 1
ATOM 968 C CA . SER A 1 126 ? 15.531 0.800 1.442 1.00 75.56 126 SER A CA 1
ATOM 969 C C . SER A 1 126 ? 14.918 0.668 0.038 1.00 75.56 126 SER A C 1
ATOM 971 O O . SER A 1 126 ? 15.257 1.429 -0.866 1.00 75.56 126 SER A O 1
ATOM 973 N N . SER A 1 127 ? 14.068 -0.330 -0.208 1.00 86.06 127 SER A N 1
ATOM 974 C CA . SER A 1 127 ? 13.379 -0.518 -1.495 1.00 86.06 127 SER A CA 1
ATOM 975 C C . SER A 1 127 ? 12.105 -1.336 -1.338 1.00 86.06 127 SER A C 1
ATOM 977 O O . SER A 1 127 ? 12.007 -2.167 -0.434 1.00 86.06 127 SER A O 1
ATOM 979 N N . MET A 1 128 ? 11.160 -1.142 -2.258 1.00 91.56 128 MET A N 1
ATOM 980 C CA . MET A 1 128 ? 9.955 -1.966 -2.332 1.00 91.56 128 MET A CA 1
ATOM 981 C C . MET A 1 128 ? 10.332 -3.450 -2.456 1.00 91.56 128 MET A C 1
ATOM 983 O O . MET A 1 128 ? 11.301 -3.789 -3.141 1.00 91.56 128 MET A O 1
ATOM 987 N N . ARG A 1 129 ? 9.570 -4.345 -1.821 1.00 90.94 129 ARG A N 1
ATOM 988 C CA . ARG A 1 129 ? 9.666 -5.798 -2.026 1.00 90.94 129 ARG A CA 1
ATOM 989 C C . ARG A 1 129 ? 8.452 -6.293 -2.802 1.00 90.94 129 ARG A C 1
ATOM 991 O O . ARG A 1 129 ? 7.324 -6.125 -2.342 1.00 90.94 129 ARG A O 1
ATOM 998 N N . ILE A 1 130 ? 8.715 -6.959 -3.922 1.00 93.38 130 ILE A N 1
ATOM 999 C CA . ILE A 1 130 ? 7.739 -7.760 -4.673 1.00 93.38 130 ILE A CA 1
ATOM 1000 C C . ILE A 1 130 ? 8.286 -9.176 -4.883 1.00 93.38 130 ILE A C 1
ATOM 1002 O O . ILE A 1 130 ? 9.472 -9.431 -4.650 1.00 93.38 130 ILE A O 1
ATOM 1006 N N . PHE A 1 131 ? 7.440 -10.094 -5.335 1.00 92.88 131 PHE A N 1
ATOM 1007 C CA . PHE A 1 131 ? 7.821 -11.481 -5.593 1.00 92.88 131 PHE A CA 1
ATOM 1008 C C . PHE A 1 131 ? 8.048 -11.762 -7.083 1.00 92.88 131 PHE A C 1
ATOM 1010 O O . PHE A 1 131 ? 7.598 -11.006 -7.944 1.00 92.88 131 PHE A O 1
ATOM 1017 N N . SER A 1 132 ? 8.752 -12.851 -7.408 1.00 94.00 132 SER A N 1
ATOM 1018 C CA . SER A 1 132 ? 8.971 -13.258 -8.804 1.00 94.00 132 SER A CA 1
ATOM 1019 C C . SER A 1 132 ? 7.656 -13.510 -9.543 1.00 94.00 132 SER A C 1
ATOM 1021 O O . SER A 1 132 ? 7.535 -13.101 -10.692 1.00 94.00 132 SER A O 1
ATOM 1023 N N . GLU A 1 133 ? 6.641 -14.059 -8.870 1.00 93.38 133 GLU A N 1
ATOM 1024 C CA . GLU A 1 133 ? 5.293 -14.198 -9.441 1.00 93.38 133 GLU A CA 1
ATOM 1025 C C . GLU A 1 133 ? 4.650 -12.835 -9.773 1.00 93.38 133 GLU A C 1
ATOM 1027 O O . GLU A 1 133 ? 3.980 -12.684 -10.797 1.00 93.38 133 GLU A O 1
ATOM 1032 N N . ASP A 1 134 ? 4.868 -11.810 -8.940 1.00 93.69 134 ASP A N 1
ATOM 1033 C CA . ASP A 1 134 ? 4.359 -10.457 -9.207 1.00 93.69 134 ASP A CA 1
ATOM 1034 C C . ASP A 1 134 ? 5.015 -9.883 -10.462 1.00 93.69 134 ASP A C 1
ATOM 1036 O O . ASP A 1 134 ? 4.333 -9.347 -11.335 1.00 93.69 134 ASP A O 1
ATOM 1040 N N . LYS A 1 135 ? 6.340 -10.044 -10.566 1.00 95.31 135 LYS A N 1
ATOM 1041 C CA . LYS A 1 135 ? 7.130 -9.634 -11.728 1.00 95.31 135 LYS A CA 1
ATOM 1042 C C . LYS A 1 135 ? 6.593 -10.291 -13.003 1.00 95.31 135 LYS A C 1
ATOM 1044 O O . LYS A 1 135 ? 6.272 -9.583 -13.952 1.00 95.31 135 LYS A O 1
ATOM 1049 N N . GLU A 1 136 ? 6.441 -11.614 -13.005 1.00 95.12 136 GLU A N 1
ATOM 1050 C CA . GLU A 1 136 ? 5.921 -12.375 -14.148 1.00 95.12 136 GLU A CA 1
ATOM 1051 C C . GLU A 1 136 ? 4.516 -11.913 -14.555 1.00 95.12 136 GLU A C 1
ATOM 1053 O O . GLU A 1 136 ? 4.223 -11.760 -15.742 1.00 95.12 136 GLU A O 1
ATOM 1058 N N . ASN A 1 137 ? 3.646 -11.630 -13.583 1.00 92.19 137 ASN A N 1
ATOM 1059 C CA . ASN A 1 137 ? 2.307 -11.114 -13.852 1.00 92.19 137 ASN A CA 1
ATOM 1060 C C . ASN A 1 137 ? 2.326 -9.718 -14.479 1.00 92.19 137 ASN A C 1
ATOM 1062 O O . ASN A 1 137 ? 1.578 -9.479 -15.428 1.00 92.19 137 ASN A O 1
ATOM 1066 N N . ILE A 1 138 ? 3.175 -8.815 -13.985 1.00 94.25 138 ILE A N 1
ATOM 1067 C CA . ILE A 1 138 ? 3.335 -7.468 -14.549 1.00 94.25 138 ILE A CA 1
ATOM 1068 C C . ILE A 1 138 ? 3.850 -7.559 -15.987 1.00 94.25 138 ILE A C 1
ATOM 1070 O O . ILE A 1 138 ? 3.268 -6.945 -16.877 1.00 94.25 138 ILE A O 1
ATOM 1074 N N . GLU A 1 139 ? 4.890 -8.361 -16.228 1.00 95.38 139 GLU A N 1
ATOM 1075 C CA . GLU A 1 139 ? 5.486 -8.534 -17.559 1.00 95.38 139 GLU A CA 1
ATOM 1076 C C . GLU A 1 139 ? 4.501 -9.156 -18.554 1.00 95.38 139 GLU A C 1
ATOM 1078 O O . GLU A 1 139 ? 4.407 -8.722 -19.704 1.00 95.38 139 GLU A O 1
ATOM 1083 N N . ARG A 1 140 ? 3.712 -10.138 -18.104 1.00 92.38 140 ARG A N 1
ATOM 1084 C CA . ARG A 1 140 ? 2.654 -10.764 -18.903 1.00 92.38 140 ARG A CA 1
ATOM 1085 C C . ARG A 1 140 ? 1.543 -9.778 -19.257 1.00 92.38 140 ARG A C 1
ATOM 1087 O O . ARG A 1 140 ? 1.063 -9.805 -20.386 1.00 92.38 140 ARG A O 1
ATOM 1094 N N . LEU A 1 141 ? 1.118 -8.935 -18.313 1.00 89.00 141 LEU A N 1
ATOM 1095 C CA . LEU A 1 141 ? 0.080 -7.925 -18.546 1.00 89.00 141 LEU A CA 1
ATOM 1096 C C . LEU A 1 141 ? 0.560 -6.804 -19.471 1.00 89.00 141 LEU A C 1
ATOM 1098 O O . LEU A 1 141 ? -0.215 -6.331 -20.299 1.00 89.00 141 LEU A O 1
ATOM 1102 N N . SER A 1 142 ? 1.821 -6.384 -19.349 1.00 91.88 142 SER A N 1
ATOM 1103 C CA . SER A 1 142 ? 2.389 -5.342 -20.207 1.00 91.88 142 SER A CA 1
ATOM 1104 C C . SER A 1 142 ? 2.854 -5.863 -21.569 1.00 91.88 142 SER A C 1
ATOM 1106 O O . SER A 1 142 ? 3.023 -5.075 -22.494 1.00 91.88 142 SER A O 1
ATOM 1108 N N . GLY A 1 143 ? 3.100 -7.170 -21.705 1.00 92.31 143 GLY A N 1
ATOM 1109 C CA . GLY A 1 143 ? 3.703 -7.766 -22.901 1.00 92.31 143 GLY A CA 1
ATOM 1110 C C . GLY A 1 143 ? 5.184 -7.410 -23.083 1.00 92.31 143 GLY A C 1
ATOM 1111 O O . GLY A 1 143 ? 5.696 -7.463 -24.198 1.00 92.31 143 GLY A O 1
ATOM 1112 N N . ALA A 1 144 ? 5.870 -7.019 -22.005 1.00 95.06 144 ALA A N 1
ATOM 1113 C CA . ALA A 1 144 ? 7.255 -6.551 -22.036 1.00 95.06 144 ALA A CA 1
ATOM 1114 C C . ALA A 1 144 ? 7.970 -6.894 -20.728 1.00 95.06 144 ALA A C 1
ATOM 1116 O O . ALA A 1 144 ? 7.352 -6.868 -19.666 1.00 95.06 144 ALA A O 1
ATOM 1117 N N . SER A 1 145 ? 9.274 -7.163 -20.795 1.00 96.56 145 SER A N 1
ATOM 1118 C CA . SER A 1 145 ? 10.088 -7.374 -19.595 1.00 96.56 145 SER A CA 1
ATOM 1119 C C . SER A 1 145 ? 10.244 -6.087 -18.785 1.00 96.56 145 SER A C 1
ATOM 1121 O O . SER A 1 145 ? 10.240 -4.983 -19.334 1.00 96.56 145 SER A O 1
ATOM 1123 N N . LEU A 1 146 ? 10.398 -6.229 -17.472 1.00 96.81 146 LEU A N 1
ATOM 1124 C CA . LEU A 1 146 ? 10.694 -5.124 -16.571 1.00 96.81 146 LEU A CA 1
ATOM 1125 C C . LEU A 1 146 ? 12.171 -4.717 -16.681 1.00 96.81 146 LEU A C 1
ATOM 1127 O O . LEU A 1 146 ? 13.035 -5.593 -16.799 1.00 96.81 146 LEU A O 1
ATOM 1131 N N . PRO A 1 147 ? 12.505 -3.414 -16.588 1.00 97.19 147 PRO A N 1
ATOM 1132 C CA . PRO A 1 147 ? 13.894 -2.975 -16.584 1.00 97.19 147 PRO A CA 1
ATOM 1133 C C . PRO A 1 147 ? 14.638 -3.524 -15.368 1.00 97.19 147 PRO A C 1
ATOM 1135 O O . PRO A 1 147 ? 14.343 -3.160 -14.228 1.00 97.19 147 PRO A O 1
ATOM 1138 N N . VAL A 1 148 ? 15.624 -4.384 -15.610 1.00 96.94 148 VAL A N 1
ATOM 1139 C CA . VAL A 1 148 ? 16.530 -4.886 -14.574 1.00 96.94 148 VAL A CA 1
ATOM 1140 C C . VAL A 1 148 ? 17.671 -3.891 -14.401 1.00 96.94 148 VAL A C 1
ATOM 1142 O O . VAL A 1 148 ? 18.397 -3.605 -15.347 1.00 96.94 148 VAL A O 1
ATOM 1145 N N . ILE A 1 149 ? 17.852 -3.393 -13.180 1.00 95.38 149 ILE A N 1
ATOM 1146 C CA . ILE A 1 149 ? 18.906 -2.421 -12.841 1.00 95.38 149 ILE A CA 1
ATOM 1147 C C . ILE A 1 149 ? 20.061 -3.038 -12.049 1.00 95.38 149 ILE A C 1
ATOM 1149 O O . ILE A 1 149 ? 21.050 -2.368 -11.770 1.00 95.38 149 ILE A O 1
ATOM 1153 N N . GLY A 1 150 ? 19.951 -4.312 -11.675 1.00 94.62 150 GLY A N 1
ATOM 1154 C CA . GLY A 1 150 ? 21.054 -5.067 -11.093 1.00 94.62 150 GLY A CA 1
ATOM 1155 C C . GLY A 1 150 ? 20.593 -6.209 -10.203 1.00 94.62 150 GLY A C 1
ATOM 1156 O O . GLY A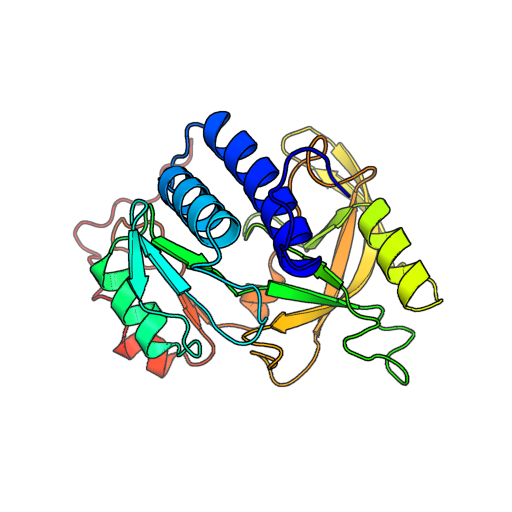 1 150 ? 19.403 -6.426 -9.993 1.00 94.62 150 GLY A O 1
ATOM 1157 N N . HIS A 1 151 ? 21.558 -6.918 -9.634 1.00 94.56 151 HIS A N 1
ATOM 1158 C CA . HIS A 1 151 ? 21.340 -7.972 -8.650 1.00 94.56 151 HIS A CA 1
ATOM 1159 C C . HIS A 1 151 ? 22.006 -7.575 -7.333 1.00 94.56 151 HIS A C 1
ATOM 1161 O O . HIS A 1 151 ? 22.991 -6.838 -7.335 1.00 94.56 151 HIS A O 1
ATOM 1167 N N . ALA A 1 152 ? 21.446 -8.006 -6.207 1.00 90.81 152 ALA A N 1
ATOM 1168 C CA . ALA A 1 152 ? 22.001 -7.718 -4.891 1.00 90.81 152 ALA A CA 1
ATOM 1169 C C . ALA A 1 152 ? 21.756 -8.874 -3.922 1.00 90.81 152 ALA A C 1
ATOM 1171 O O . ALA A 1 152 ? 20.782 -9.612 -4.053 1.00 90.81 152 ALA A O 1
ATOM 1172 N N . LEU A 1 153 ? 22.609 -8.980 -2.908 1.00 88.88 153 LEU A N 1
ATOM 1173 C CA . LEU A 1 153 ? 22.313 -9.740 -1.699 1.00 88.88 153 LEU A CA 1
ATOM 1174 C C . LEU A 1 153 ? 21.640 -8.795 -0.707 1.00 88.88 153 LEU A C 1
ATOM 1176 O O . LEU A 1 153 ? 22.203 -7.760 -0.352 1.00 88.88 153 LEU A O 1
ATOM 1180 N N . LYS A 1 154 ? 20.424 -9.130 -0.281 1.00 83.19 154 LYS A N 1
ATOM 1181 C CA . LYS A 1 154 ? 19.704 -8.402 0.761 1.00 83.19 154 LYS A CA 1
ATOM 1182 C C . LYS A 1 154 ? 19.727 -9.191 2.055 1.00 83.19 154 LYS A C 1
ATOM 1184 O O . LYS A 1 154 ? 19.387 -10.370 2.066 1.00 83.19 154 LYS A O 1
ATOM 1189 N N . GLN A 1 155 ? 20.075 -8.513 3.142 1.00 82.00 155 GLN A N 1
ATOM 1190 C CA . GLN A 1 155 ? 19.850 -9.031 4.481 1.00 82.00 155 GLN A CA 1
ATOM 1191 C C . GLN A 1 155 ? 18.363 -8.894 4.814 1.00 82.00 155 GLN A C 1
ATOM 1193 O O . GLN A 1 155 ? 17.793 -7.812 4.690 1.00 82.00 155 GLN A O 1
ATOM 1198 N N . THR A 1 156 ? 17.740 -9.991 5.220 1.00 74.75 156 THR A N 1
ATOM 1199 C CA . THR A 1 156 ? 16.366 -10.031 5.729 1.00 74.75 156 THR A CA 1
ATOM 1200 C C . THR A 1 156 ? 16.369 -10.642 7.129 1.00 74.75 156 THR A C 1
ATOM 1202 O O . THR A 1 156 ? 17.381 -11.209 7.553 1.00 74.75 156 THR A O 1
ATOM 1205 N N . ALA A 1 157 ? 15.235 -10.581 7.833 1.00 67.50 157 ALA A N 1
ATOM 1206 C CA . ALA A 1 157 ? 15.062 -11.287 9.105 1.00 67.50 157 ALA A CA 1
ATOM 1207 C C . ALA A 1 157 ? 15.252 -12.814 8.964 1.00 67.50 157 ALA A C 1
ATOM 1209 O O . ALA A 1 157 ? 15.705 -13.471 9.893 1.00 67.50 157 ALA A O 1
ATOM 1210 N N . ALA A 1 158 ? 14.985 -13.367 7.776 1.00 69.75 158 ALA A N 1
ATOM 1211 C CA . ALA A 1 158 ? 15.171 -14.782 7.454 1.00 69.75 158 ALA A CA 1
ATOM 1212 C C . ALA A 1 158 ? 16.572 -15.109 6.887 1.00 69.75 158 ALA A C 1
ATOM 1214 O O . ALA A 1 158 ? 16.793 -16.202 6.368 1.00 69.75 158 ALA A O 1
ATOM 1215 N N . GLY A 1 159 ? 17.521 -14.168 6.952 1.00 80.19 159 GLY A N 1
ATOM 1216 C CA . GLY A 1 159 ? 18.875 -14.321 6.420 1.00 80.19 159 GLY A CA 1
ATOM 1217 C C . GLY A 1 159 ? 19.095 -13.621 5.077 1.00 80.19 159 GLY A C 1
ATOM 1218 O O . GLY A 1 159 ? 18.337 -12.732 4.677 1.00 80.19 159 GLY A O 1
ATOM 1219 N N . GLN A 1 160 ? 20.183 -13.982 4.395 1.00 85.56 160 GLN A N 1
ATOM 1220 C CA . GLN A 1 160 ? 20.569 -13.356 3.131 1.00 85.56 160 GLN A CA 1
ATOM 1221 C C . GLN A 1 160 ? 19.806 -13.949 1.953 1.00 85.56 160 GLN A C 1
ATOM 1223 O O . GLN A 1 160 ? 19.781 -15.161 1.756 1.00 85.56 160 GLN A O 1
ATOM 1228 N N . VAL A 1 161 ? 19.234 -13.074 1.130 1.00 85.12 161 VAL A N 1
ATOM 1229 C CA . VAL A 1 161 ? 18.484 -13.457 -0.064 1.00 85.12 161 VAL A CA 1
ATOM 1230 C C . VAL A 1 161 ? 19.071 -12.752 -1.275 1.00 85.12 161 VAL A C 1
ATOM 1232 O O . VAL A 1 161 ? 19.272 -11.536 -1.271 1.00 85.12 161 VAL A O 1
ATOM 1235 N N . HIS A 1 162 ? 19.333 -13.513 -2.335 1.00 89.94 162 HIS A N 1
ATOM 1236 C CA . HIS A 1 162 ? 19.711 -12.942 -3.619 1.00 89.94 162 HIS A CA 1
ATOM 1237 C C . HIS A 1 162 ? 18.464 -12.407 -4.324 1.00 89.94 162 HIS A C 1
ATOM 1239 O O . HIS A 1 162 ? 17.518 -13.150 -4.586 1.00 89.94 162 HIS A O 1
ATOM 1245 N N . VAL A 1 163 ? 18.461 -11.113 -4.627 1.00 92.19 163 VAL A N 1
ATOM 1246 C CA . VAL A 1 163 ? 17.330 -10.416 -5.238 1.00 92.19 163 VAL A CA 1
ATOM 1247 C C . VAL A 1 163 ? 17.733 -9.785 -6.561 1.00 92.19 163 VAL A C 1
ATOM 1249 O O . VAL A 1 163 ? 18.857 -9.307 -6.739 1.00 92.19 163 VAL A O 1
ATOM 1252 N N . GLN A 1 164 ? 16.788 -9.749 -7.495 1.00 95.62 164 GLN A N 1
ATOM 1253 C CA . GLN A 1 164 ? 16.902 -8.943 -8.706 1.00 95.62 164 GLN A CA 1
ATOM 1254 C C . GLN A 1 164 ? 16.246 -7.587 -8.446 1.00 95.62 164 GLN A C 1
ATOM 1256 O O . GLN A 1 164 ? 15.109 -7.525 -7.996 1.00 95.62 164 GLN A O 1
ATOM 1261 N N . ASN A 1 165 ? 16.951 -6.496 -8.715 1.00 95.50 165 ASN A N 1
ATOM 1262 C CA . ASN A 1 165 ? 16.396 -5.154 -8.620 1.00 95.50 165 ASN A CA 1
ATOM 1263 C C . ASN A 1 165 ? 15.840 -4.737 -9.980 1.00 95.50 165 ASN A C 1
ATOM 1265 O O . ASN A 1 165 ? 16.551 -4.781 -10.988 1.00 95.50 165 ASN A O 1
ATOM 1269 N N . VAL A 1 166 ? 14.587 -4.302 -9.984 1.00 97.00 166 VAL A N 1
ATOM 1270 C CA . VAL A 1 166 ? 13.874 -3.815 -11.166 1.00 97.00 166 VAL A CA 1
ATOM 1271 C C . VAL A 1 166 ? 13.318 -2.415 -10.927 1.00 97.00 166 VAL A C 1
ATOM 1273 O O . VAL A 1 166 ? 13.211 -1.971 -9.779 1.00 97.00 166 VAL A O 1
ATOM 1276 N N . VAL A 1 167 ? 12.961 -1.727 -12.009 1.00 96.50 167 VAL A N 1
ATOM 1277 C CA . VAL A 1 167 ? 12.203 -0.469 -11.962 1.00 96.50 167 VAL A CA 1
ATOM 1278 C C . VAL A 1 167 ? 10.736 -0.749 -12.262 1.00 96.50 167 VAL A C 1
ATOM 1280 O O . VAL A 1 167 ? 10.416 -1.450 -13.220 1.00 96.50 167 VAL A O 1
ATOM 1283 N N . LEU A 1 168 ? 9.851 -0.183 -11.448 1.00 95.19 168 LEU A N 1
ATOM 1284 C CA . LEU A 1 168 ? 8.398 -0.222 -11.611 1.00 95.19 168 LEU A CA 1
ATOM 1285 C C . LEU A 1 168 ? 7.853 1.202 -11.604 1.00 95.19 168 LEU A C 1
ATOM 1287 O O . LEU A 1 168 ? 8.442 2.066 -10.968 1.00 95.19 168 LEU A O 1
ATOM 1291 N N . GLN A 1 169 ? 6.694 1.425 -12.216 1.00 93.69 169 GLN A N 1
ATOM 1292 C CA . GLN A 1 169 ? 5.892 2.617 -11.943 1.00 93.69 169 GLN A CA 1
ATOM 1293 C C . GLN A 1 169 ? 4.868 2.306 -10.863 1.00 93.69 169 GLN A C 1
ATOM 1295 O O . GLN A 1 169 ? 4.128 1.337 -11.013 1.00 93.69 169 GLN A O 1
ATOM 1300 N N .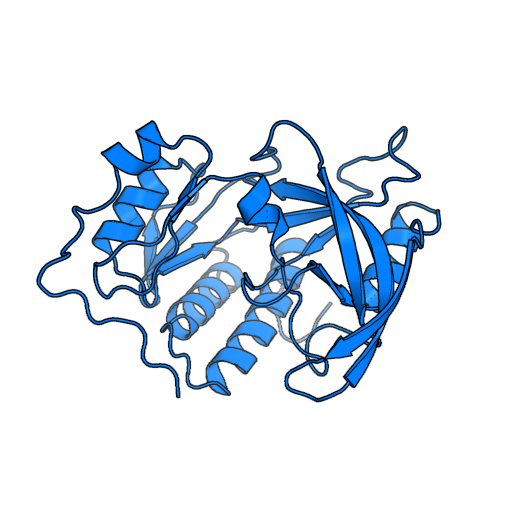 ALA A 1 170 ? 4.800 3.129 -9.818 1.00 91.81 170 ALA A N 1
ATOM 1301 C CA . ALA A 1 170 ? 3.834 3.006 -8.732 1.00 91.81 170 ALA A CA 1
ATOM 1302 C C . ALA A 1 170 ? 2.936 4.241 -8.599 1.00 91.81 170 ALA A C 1
ATOM 1304 O O . ALA A 1 170 ? 3.334 5.364 -8.916 1.00 91.81 170 ALA A O 1
ATOM 1305 N N . MET A 1 171 ? 1.720 4.003 -8.113 1.00 86.94 171 MET A N 1
ATOM 1306 C CA . MET A 1 171 ? 0.716 5.009 -7.795 1.00 86.94 171 MET A CA 1
ATOM 1307 C C . MET A 1 171 ? -0.048 4.578 -6.544 1.00 86.94 171 MET A C 1
ATOM 1309 O O . MET A 1 171 ? -0.486 3.430 -6.450 1.00 86.94 171 MET A O 1
ATOM 1313 N N . ILE A 1 172 ? -0.251 5.501 -5.605 1.00 83.94 172 ILE A N 1
ATOM 1314 C CA . ILE A 1 172 ? -1.226 5.289 -4.533 1.00 83.94 172 ILE A CA 1
ATOM 1315 C C . ILE A 1 172 ? -2.585 5.640 -5.116 1.00 83.94 172 ILE A C 1
ATOM 1317 O O . ILE A 1 172 ? -2.793 6.757 -5.591 1.00 83.94 172 ILE A O 1
ATOM 1321 N N . MET A 1 173 ? -3.487 4.670 -5.131 1.00 74.94 173 MET A N 1
ATOM 1322 C CA . MET A 1 173 ? -4.829 4.864 -5.641 1.00 74.94 173 MET A CA 1
ATOM 1323 C C . MET A 1 173 ? -5.812 4.987 -4.500 1.00 74.94 173 MET A C 1
ATOM 1325 O O . MET A 1 173 ? -5.811 4.214 -3.539 1.00 74.94 173 MET A O 1
ATOM 1329 N N . ASN A 1 174 ? -6.695 5.946 -4.693 1.00 68.31 174 ASN A N 1
ATOM 1330 C CA . ASN A 1 174 ? -7.896 6.120 -3.928 1.00 68.31 174 ASN A CA 1
ATOM 1331 C C . ASN A 1 174 ? -9.037 6.144 -4.938 1.00 68.31 174 ASN A C 1
ATOM 1333 O O . ASN A 1 174 ? -9.099 7.046 -5.762 1.00 68.31 174 ASN A O 1
ATOM 1337 N N . ASN A 1 175 ? -9.943 5.175 -4.887 1.00 59.12 175 ASN A N 1
ATOM 1338 C CA . ASN A 1 175 ? -11.167 5.238 -5.683 1.00 59.12 175 ASN A CA 1
ATOM 1339 C C . ASN A 1 175 ? -10.958 5.236 -7.216 1.00 59.12 175 ASN A C 1
ATOM 1341 O O . ASN A 1 175 ? -11.668 5.943 -7.924 1.00 59.12 175 ASN A O 1
ATOM 1345 N N . GLN A 1 176 ? -9.953 4.506 -7.733 1.00 57.25 176 GLN A N 1
ATOM 1346 C CA . GLN A 1 176 ? -9.480 4.577 -9.138 1.00 57.25 176 GLN A CA 1
ATOM 1347 C C . GLN A 1 176 ? -8.999 5.973 -9.582 1.00 57.25 176 GLN A C 1
ATOM 1349 O O . GLN A 1 176 ? -8.521 6.134 -10.705 1.00 57.25 176 GLN A O 1
ATOM 1354 N N . GLU A 1 177 ? -9.076 6.965 -8.697 1.00 63.16 177 GLU A N 1
ATOM 1355 C CA . GLU A 1 177 ? -8.405 8.241 -8.818 1.00 63.16 177 GLU A CA 1
ATOM 1356 C C . GLU A 1 177 ? -6.986 8.099 -8.263 1.00 63.16 177 GLU A C 1
ATOM 1358 O O . GLU A 1 177 ? -6.688 7.351 -7.320 1.00 63.16 177 GLU A O 1
ATOM 1363 N N . ASN A 1 178 ? -6.073 8.823 -8.890 1.00 72.69 178 ASN A N 1
ATOM 1364 C CA . ASN A 1 178 ? -4.701 8.852 -8.440 1.00 72.69 178 ASN A CA 1
ATOM 1365 C C . ASN A 1 178 ? -4.619 9.766 -7.211 1.00 72.69 178 ASN A C 1
ATOM 1367 O O . ASN A 1 178 ? -4.980 10.939 -7.300 1.00 72.69 178 ASN A O 1
ATOM 1371 N N . LEU A 1 179 ? -4.122 9.255 -6.079 1.00 75.50 179 LEU A N 1
ATOM 1372 C CA . LEU A 1 179 ? -3.851 10.093 -4.905 1.00 75.50 179 LEU A CA 1
ATOM 1373 C C . LEU A 1 179 ? -2.716 11.087 -5.200 1.00 75.50 179 LEU A C 1
ATOM 1375 O O . LEU A 1 179 ? -2.686 12.186 -4.657 1.00 75.50 179 LEU A O 1
ATOM 1379 N N . LEU A 1 180 ? -1.791 10.702 -6.083 1.00 73.56 180 LEU A N 1
ATOM 1380 C CA . LEU A 1 180 ? -0.717 11.554 -6.588 1.00 73.56 180 LEU A CA 1
ATOM 1381 C C . LEU A 1 180 ? -0.955 11.900 -8.064 1.00 73.56 180 LEU A C 1
ATOM 1383 O O . LEU A 1 180 ? -1.457 11.072 -8.813 1.00 73.56 180 LEU A O 1
ATOM 1387 N N . PRO A 1 181 ? -0.556 13.083 -8.556 1.00 72.00 181 PRO A N 1
ATOM 1388 C CA . PRO A 1 181 ? -0.863 13.483 -9.931 1.00 72.00 181 PRO A CA 1
ATOM 1389 C C . PRO A 1 181 ? -0.077 12.713 -11.009 1.00 72.00 181 PRO A C 1
ATOM 1391 O O . PRO A 1 181 ? -0.394 12.823 -12.192 1.00 72.00 181 PRO A O 1
ATOM 1394 N N . TYR A 1 182 ? 0.944 11.935 -10.639 1.00 80.81 182 TYR A N 1
ATOM 1395 C CA . TYR A 1 182 ? 1.811 11.224 -11.579 1.00 80.81 182 TYR A CA 1
ATOM 1396 C C . TYR A 1 182 ? 2.290 9.880 -11.031 1.00 80.81 182 TYR A C 1
ATOM 1398 O O . TYR A 1 182 ? 2.424 9.680 -9.826 1.00 80.81 182 TYR A O 1
ATOM 1406 N N . TRP A 1 183 ? 2.557 8.954 -11.951 1.00 88.81 183 TRP A N 1
ATOM 1407 C CA . TRP A 1 183 ? 3.202 7.680 -11.645 1.00 88.81 183 TRP A CA 1
ATOM 1408 C C . TRP A 1 183 ? 4.668 7.913 -11.309 1.00 88.81 183 TRP A C 1
ATOM 1410 O O . TRP A 1 183 ? 5.331 8.711 -11.972 1.00 88.81 183 TRP A O 1
ATOM 1420 N N . VAL A 1 184 ? 5.170 7.201 -10.305 1.00 90.25 184 VAL A N 1
ATOM 1421 C CA . VAL A 1 184 ? 6.545 7.360 -9.831 1.00 90.25 184 VAL A CA 1
ATOM 1422 C C . VAL A 1 184 ? 7.347 6.115 -10.140 1.00 90.25 184 VAL A C 1
ATOM 1424 O O . VAL A 1 184 ? 6.933 5.007 -9.804 1.00 90.25 184 VAL A O 1
ATOM 1427 N N . ASP A 1 185 ? 8.505 6.309 -10.763 1.00 92.62 185 ASP A N 1
ATOM 1428 C CA . ASP A 1 185 ? 9.469 5.240 -10.968 1.00 92.62 185 ASP A CA 1
ATOM 1429 C C . ASP A 1 185 ? 10.108 4.876 -9.624 1.00 92.62 185 ASP A C 1
ATOM 1431 O O . ASP A 1 185 ? 10.728 5.701 -8.949 1.00 92.62 185 ASP A O 1
ATOM 1435 N N . ILE A 1 186 ? 9.952 3.620 -9.227 1.00 92.56 186 ILE A N 1
ATOM 1436 C CA . ILE A 1 186 ? 10.446 3.087 -7.966 1.00 92.56 186 ILE A CA 1
ATOM 1437 C C . ILE A 1 186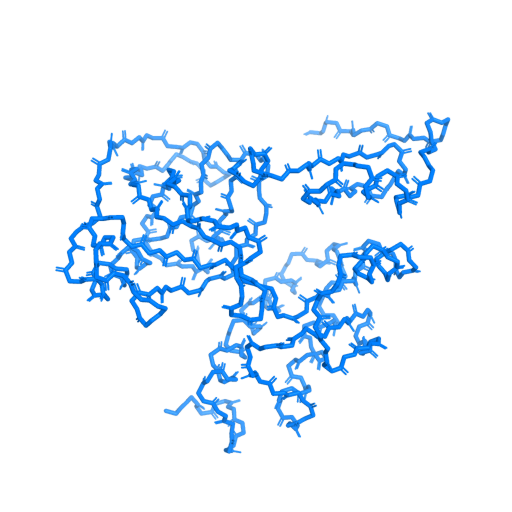 ? 11.337 1.875 -8.208 1.00 92.56 186 ILE A C 1
ATOM 1439 O O . ILE A 1 186 ? 11.114 1.055 -9.102 1.00 92.56 186 ILE A O 1
ATOM 1443 N N . LYS A 1 187 ? 12.348 1.733 -7.353 1.00 93.00 187 LYS A N 1
ATOM 1444 C CA . LYS A 1 187 ? 13.169 0.528 -7.285 1.00 93.00 187 LYS A CA 1
ATOM 1445 C C . LYS A 1 187 ? 12.460 -0.529 -6.446 1.00 93.00 187 LYS A C 1
ATOM 1447 O O . LYS A 1 187 ? 12.189 -0.304 -5.264 1.00 93.00 187 LYS A O 1
ATOM 1452 N N . ALA A 1 188 ? 12.266 -1.707 -7.029 1.00 94.50 188 ALA A N 1
ATOM 1453 C CA . ALA A 1 188 ? 11.745 -2.872 -6.331 1.00 94.50 188 ALA A CA 1
ATOM 1454 C C . ALA A 1 188 ? 12.740 -4.035 -6.361 1.00 94.50 188 ALA A C 1
ATOM 1456 O O . ALA A 1 188 ? 13.355 -4.333 -7.384 1.00 94.50 188 ALA A O 1
ATOM 1457 N N . ALA A 1 189 ? 12.894 -4.696 -5.220 1.00 94.31 189 ALA A N 1
ATOM 1458 C CA . ALA A 1 189 ? 13.628 -5.939 -5.084 1.00 94.31 189 ALA A CA 1
ATOM 1459 C C . ALA A 1 189 ? 12.671 -7.117 -5.281 1.00 94.31 189 ALA A C 1
ATOM 1461 O O . ALA A 1 189 ? 11.721 -7.293 -4.516 1.00 94.31 189 ALA A O 1
ATOM 1462 N N . VAL A 1 190 ? 12.956 -7.923 -6.296 1.00 95.00 190 VAL A N 1
ATOM 1463 C CA . VAL A 1 190 ? 12.231 -9.143 -6.630 1.00 95.00 190 VAL A CA 1
ATOM 1464 C C . VAL A 1 190 ? 12.810 -10.287 -5.809 1.00 95.00 190 VAL A C 1
ATOM 1466 O O . VAL A 1 190 ? 13.955 -10.701 -6.010 1.00 95.00 190 VAL A O 1
ATOM 1469 N N . THR A 1 191 ? 12.009 -10.772 -4.869 1.00 91.69 191 THR A N 1
ATOM 1470 C CA . THR A 1 191 ? 12.312 -11.943 -4.043 1.00 91.69 191 THR A CA 1
ATOM 1471 C C . THR A 1 191 ? 11.759 -13.199 -4.722 1.00 91.69 191 THR A C 1
ATOM 1473 O O . THR A 1 191 ? 10.641 -13.148 -5.238 1.00 91.69 191 THR A O 1
ATOM 1476 N N . PRO A 1 192 ? 12.491 -14.326 -4.748 1.00 90.00 192 PRO A N 1
ATOM 1477 C CA . PRO A 1 192 ? 11.963 -15.569 -5.303 1.00 90.00 192 PRO A CA 1
ATOM 1478 C C . PRO A 1 192 ? 10.685 -16.030 -4.589 1.00 90.00 192 PRO A C 1
ATOM 1480 O O . PRO A 1 192 ? 10.598 -15.954 -3.364 1.00 90.00 192 PRO A O 1
ATOM 1483 N N . GLY A 1 193 ? 9.722 -16.546 -5.352 1.00 88.38 193 GLY A N 1
ATOM 1484 C CA . GLY A 1 193 ? 8.498 -17.155 -4.832 1.00 88.38 193 GLY A CA 1
ATOM 1485 C C . GLY A 1 193 ? 7.253 -16.293 -5.025 1.00 88.38 193 GLY A C 1
ATOM 1486 O O . GLY A 1 193 ? 7.087 -15.644 -6.060 1.00 88.38 193 GLY A O 1
ATOM 1487 N N . ALA A 1 194 ? 6.377 -16.332 -4.021 1.00 84.94 194 ALA A N 1
ATOM 1488 C CA . ALA A 1 194 ? 5.046 -15.732 -4.015 1.00 84.94 194 ALA A CA 1
ATOM 1489 C C . ALA A 1 194 ? 4.726 -15.143 -2.632 1.00 84.94 194 ALA A C 1
ATOM 1491 O O . ALA A 1 194 ? 5.247 -15.613 -1.616 1.00 84.94 194 ALA A O 1
ATOM 1492 N N . LYS A 1 195 ? 3.829 -14.148 -2.579 1.00 78.25 195 LYS A N 1
ATOM 1493 C CA . LYS A 1 195 ? 3.347 -13.584 -1.304 1.00 78.25 195 LYS A CA 1
ATOM 1494 C C . LYS A 1 195 ? 2.721 -14.682 -0.433 1.00 78.25 195 LYS A C 1
ATOM 1496 O O . LYS A 1 195 ? 1.944 -15.499 -0.926 1.00 78.25 195 LYS A O 1
ATOM 1501 N N . GLY A 1 196 ? 3.002 -14.650 0.871 1.00 72.25 196 GLY A N 1
ATOM 1502 C CA . GLY A 1 196 ? 2.493 -15.606 1.857 1.00 72.25 196 GLY A CA 1
ATOM 1503 C C . GLY A 1 196 ? 3.645 -16.347 2.520 1.00 72.25 196 GLY A C 1
ATOM 1504 O O . GLY A 1 196 ? 4.291 -15.801 3.404 1.00 72.25 196 GLY A O 1
ATOM 1505 N N . LEU A 1 197 ? 3.953 -17.561 2.053 1.00 61.19 197 LEU A N 1
ATOM 1506 C CA . LEU A 1 197 ? 5.040 -18.382 2.615 1.00 61.19 197 LEU A CA 1
ATOM 1507 C C . LEU A 1 197 ? 6.414 -17.687 2.588 1.00 61.19 197 LEU A C 1
ATOM 1509 O O . LEU A 1 197 ? 7.275 -18.001 3.402 1.00 61.19 197 LEU A O 1
ATOM 1513 N N . SER A 1 198 ? 6.622 -16.745 1.664 1.00 63.25 198 SER A N 1
ATOM 1514 C CA . SER A 1 198 ? 7.866 -15.975 1.522 1.00 63.25 198 SER A CA 1
ATOM 1515 C C . SER A 1 198 ? 7.799 -14.575 2.166 1.00 63.25 198 SER A C 1
ATOM 1517 O O . SER A 1 198 ? 8.702 -13.758 1.967 1.00 63.25 198 SER A O 1
ATOM 1519 N N . GLY A 1 199 ? 6.741 -14.294 2.935 1.00 74.81 199 GLY A N 1
ATOM 1520 C CA . GLY A 1 199 ? 6.462 -13.018 3.598 1.00 74.81 199 GLY A CA 1
ATOM 1521 C C . GLY A 1 199 ? 5.536 -12.085 2.806 1.00 74.81 199 GLY A C 1
ATOM 1522 O O . GLY A 1 199 ? 4.939 -12.465 1.793 1.00 74.81 199 GLY A O 1
ATOM 1523 N N . ASP A 1 200 ? 5.430 -10.839 3.273 1.00 81.69 200 ASP A N 1
ATOM 1524 C CA . ASP A 1 200 ? 4.575 -9.802 2.682 1.00 81.69 200 ASP A CA 1
ATOM 1525 C C . ASP A 1 200 ? 5.228 -8.952 1.590 1.00 81.69 200 ASP A C 1
ATOM 1527 O O . ASP A 1 200 ? 6.445 -8.834 1.480 1.00 81.69 200 ASP A O 1
ATOM 1531 N N . ARG A 1 201 ? 4.418 -8.278 0.776 1.00 87.75 201 ARG A N 1
ATOM 1532 C CA . ARG A 1 201 ? 4.939 -7.194 -0.069 1.00 87.75 201 ARG A CA 1
ATOM 1533 C C . ARG A 1 201 ? 5.209 -5.985 0.813 1.00 87.75 201 ARG A C 1
ATOM 1535 O O . ARG A 1 201 ? 4.387 -5.673 1.665 1.00 87.75 201 ARG A O 1
ATOM 1542 N N . LEU A 1 202 ? 6.332 -5.313 0.592 1.00 87.06 202 LEU A N 1
ATOM 1543 C CA . LEU A 1 202 ? 6.771 -4.195 1.431 1.00 87.06 202 LEU A CA 1
ATOM 1544 C C . LEU A 1 202 ? 6.836 -2.940 0.578 1.00 87.06 202 LEU A C 1
ATOM 1546 O O . LEU A 1 202 ? 7.426 -2.991 -0.504 1.00 87.06 202 LEU A O 1
ATOM 1550 N N . THR A 1 203 ? 6.247 -1.834 1.025 1.00 85.81 203 THR A N 1
ATOM 1551 C CA . THR A 1 203 ? 6.292 -0.568 0.277 1.00 85.81 203 THR A CA 1
ATOM 1552 C C . THR A 1 203 ? 7.728 -0.083 0.131 1.00 85.81 203 THR A C 1
ATOM 1554 O O . THR A 1 203 ? 8.107 0.353 -0.950 1.00 85.81 203 THR A O 1
ATOM 1557 N N . GLY A 1 204 ? 8.543 -0.216 1.180 1.00 84.31 204 GLY A N 1
ATOM 1558 C CA . GLY A 1 204 ? 9.837 0.447 1.294 1.00 84.31 204 GLY A CA 1
ATOM 1559 C C . GLY A 1 204 ? 9.701 1.968 1.434 1.00 84.31 204 GLY A C 1
ATOM 1560 O O . GLY A 1 204 ? 8.608 2.513 1.575 1.00 84.31 204 GLY A O 1
ATOM 1561 N N . VAL A 1 205 ? 10.826 2.676 1.331 1.00 82.75 205 VAL A N 1
ATOM 1562 C CA . VAL A 1 205 ? 10.909 4.118 1.644 1.00 82.75 205 VAL A CA 1
ATOM 1563 C C . VAL A 1 205 ? 10.263 5.085 0.644 1.00 82.75 205 VAL A C 1
ATOM 1565 O O . VAL A 1 205 ? 10.161 6.268 0.944 1.00 82.75 205 VAL A O 1
ATOM 1568 N N . TRP A 1 206 ? 9.832 4.659 -0.549 1.00 82.25 206 TRP A N 1
ATOM 1569 C CA . TRP A 1 206 ? 9.434 5.619 -1.601 1.00 82.25 206 TRP A CA 1
ATOM 1570 C C . TRP A 1 206 ? 8.229 6.492 -1.214 1.00 82.25 206 TRP A C 1
ATOM 1572 O O . TRP A 1 206 ? 8.158 7.638 -1.646 1.00 82.25 206 TRP A O 1
ATOM 1582 N N . ILE A 1 207 ? 7.328 5.992 -0.360 1.00 81.75 207 ILE A N 1
ATOM 1583 C CA . ILE A 1 207 ? 6.203 6.778 0.171 1.00 81.75 207 ILE A CA 1
ATOM 1584 C C . ILE A 1 207 ? 6.717 7.991 0.961 1.00 81.75 207 ILE A C 1
ATOM 1586 O O . ILE A 1 207 ? 6.171 9.081 0.828 1.00 81.75 207 ILE A O 1
ATOM 1590 N N . HIS A 1 208 ? 7.824 7.836 1.691 1.00 77.25 208 HIS A N 1
ATOM 1591 C CA . HIS A 1 208 ? 8.456 8.888 2.498 1.00 77.25 208 HIS A CA 1
ATOM 1592 C C . HIS A 1 208 ? 9.128 9.967 1.652 1.00 77.25 208 HIS A C 1
ATOM 1594 O O . HIS A 1 208 ? 9.384 11.063 2.134 1.00 77.25 208 HIS A O 1
ATOM 1600 N N . HIS A 1 209 ? 9.434 9.662 0.390 1.00 76.88 209 HIS A N 1
ATOM 1601 C CA . HIS A 1 209 ? 9.994 10.636 -0.546 1.00 76.88 209 HIS A CA 1
ATOM 1602 C C . HIS A 1 209 ? 8.914 11.446 -1.273 1.00 76.88 209 HIS A C 1
ATOM 1604 O O . HIS A 1 209 ? 9.234 12.463 -1.883 1.00 76.88 209 HIS A O 1
ATOM 1610 N N . LEU A 1 210 ? 7.663 10.979 -1.259 1.00 79.62 210 LEU A N 1
ATOM 1611 C CA . LEU A 1 210 ? 6.558 11.594 -1.999 1.00 79.62 210 LEU A CA 1
ATOM 1612 C C . LEU A 1 210 ? 5.538 12.277 -1.102 1.00 79.62 210 LEU A C 1
ATOM 1614 O O . LEU A 1 210 ? 4.920 13.252 -1.519 1.00 79.62 210 LEU A O 1
ATOM 1618 N N . LEU A 1 211 ? 5.333 11.741 0.095 1.00 81.50 211 LEU A N 1
ATOM 1619 C CA . LEU A 1 211 ? 4.367 12.230 1.060 1.00 81.50 211 LEU A CA 1
ATOM 1620 C C . LEU A 1 211 ? 5.098 12.747 2.291 1.00 81.50 211 LEU A C 1
ATOM 1622 O O . LEU A 1 211 ? 6.166 12.257 2.658 1.00 81.50 211 LEU A O 1
ATOM 1626 N N . PHE A 1 212 ? 4.490 13.722 2.955 1.00 79.69 212 PHE A N 1
ATOM 1627 C CA . PHE A 1 212 ? 4.918 14.107 4.285 1.00 79.69 212 PHE A CA 1
ATOM 1628 C C . PHE A 1 212 ? 4.610 12.955 5.231 1.00 79.69 212 PHE A C 1
ATOM 1630 O O . PHE A 1 212 ? 3.459 12.534 5.354 1.00 79.69 212 PHE A O 1
ATOM 1637 N N . VAL A 1 213 ? 5.652 12.443 5.880 1.00 81.56 213 VAL A N 1
ATOM 1638 C CA . VAL A 1 213 ? 5.540 11.412 6.908 1.00 81.56 213 VAL A CA 1
ATOM 1639 C C . VAL A 1 213 ? 6.022 12.007 8.220 1.00 81.56 213 VAL A C 1
ATOM 1641 O O . VAL A 1 213 ? 7.179 12.401 8.346 1.00 81.56 213 VAL A O 1
ATOM 1644 N N . LEU A 1 214 ? 5.121 12.095 9.191 1.00 80.25 214 LEU A N 1
ATOM 1645 C CA . LEU A 1 214 ? 5.389 12.653 10.509 1.00 80.25 214 LEU A CA 1
ATOM 1646 C C . LEU A 1 214 ? 5.220 11.561 11.562 1.00 80.25 214 LEU A C 1
ATOM 1648 O O . LEU A 1 214 ? 4.214 10.854 11.573 1.00 80.25 214 LEU A O 1
ATOM 1652 N N . SER A 1 215 ? 6.185 11.444 12.466 1.00 78.19 215 SER A N 1
ATOM 1653 C CA . SER A 1 215 ? 6.002 10.767 13.748 1.00 78.19 215 SER A CA 1
ATOM 1654 C C . SER A 1 215 ? 5.848 11.818 14.841 1.00 78.19 215 SER A C 1
ATOM 1656 O O . SER A 1 215 ? 6.403 12.915 14.739 1.00 78.19 215 SER A O 1
ATOM 1658 N N . MET A 1 216 ? 5.078 11.502 15.882 1.00 79.50 216 MET A N 1
ATOM 1659 C CA . MET A 1 216 ? 4.844 12.423 16.991 1.00 79.50 216 MET A CA 1
ATOM 1660 C C . MET A 1 216 ? 5.157 11.783 18.344 1.00 79.50 216 MET A C 1
ATOM 1662 O O . MET A 1 216 ? 4.978 10.577 18.518 1.00 79.50 216 MET A O 1
ATOM 1666 N N . PRO A 1 217 ? 5.635 12.578 19.318 1.00 77.81 217 PRO A N 1
ATOM 1667 C CA . PRO A 1 217 ? 5.878 12.123 20.678 1.00 77.81 217 PRO A CA 1
ATOM 1668 C C . PRO A 1 217 ? 4.546 12.063 21.443 1.00 77.81 217 PRO A C 1
ATOM 1670 O O . PRO A 1 217 ? 4.270 12.905 22.289 1.00 77.81 217 PRO A O 1
ATOM 1673 N N . ASP A 1 218 ? 3.684 11.111 21.096 1.00 75.88 218 ASP A N 1
ATOM 1674 C CA . ASP A 1 218 ? 2.341 10.949 21.674 1.00 75.88 218 ASP A CA 1
ATOM 1675 C C . ASP A 1 218 ? 2.068 9.521 22.186 1.00 75.88 218 ASP A C 1
ATOM 1677 O O . ASP A 1 218 ? 0.936 9.179 22.518 1.00 75.88 218 ASP A O 1
ATOM 1681 N N . ASN A 1 219 ? 3.109 8.680 22.254 1.00 73.44 219 ASN A N 1
ATOM 1682 C CA . ASN A 1 219 ? 3.053 7.265 22.647 1.00 73.44 219 ASN A CA 1
ATOM 1683 C C . ASN A 1 219 ? 2.159 6.373 21.773 1.00 73.44 219 ASN A C 1
ATOM 1685 O O . ASN A 1 219 ? 1.960 5.205 22.102 1.00 73.44 219 ASN A O 1
ATOM 1689 N N . THR A 1 220 ? 1.648 6.875 20.646 1.00 71.94 220 THR A N 1
ATOM 1690 C CA . THR A 1 220 ? 0.806 6.079 19.745 1.00 71.94 220 THR A CA 1
ATOM 1691 C C . THR A 1 220 ? 1.613 5.216 18.782 1.00 71.94 220 THR A C 1
ATOM 1693 O O . THR A 1 220 ? 1.037 4.347 18.134 1.00 71.94 220 THR A O 1
ATOM 1696 N N . GLN A 1 221 ? 2.921 5.478 18.663 1.00 70.50 221 GLN A N 1
ATOM 1697 C CA . GLN A 1 221 ? 3.832 4.868 17.684 1.00 70.50 221 GLN A CA 1
ATOM 1698 C C . GLN A 1 221 ? 3.384 5.051 16.218 1.00 70.50 221 GLN A C 1
ATOM 1700 O O . GLN A 1 221 ? 3.850 4.349 15.321 1.00 70.50 221 GLN A O 1
ATOM 1705 N N . ARG A 1 222 ? 2.493 6.016 15.944 1.00 69.75 222 ARG A N 1
ATOM 1706 C CA . ARG A 1 222 ? 1.938 6.239 14.607 1.00 69.75 222 ARG A CA 1
ATOM 1707 C C . A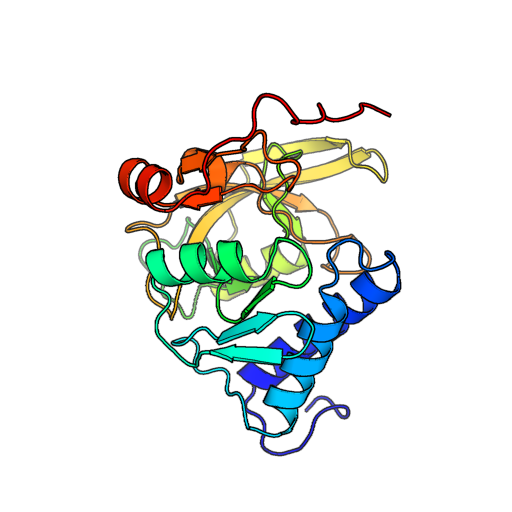RG A 1 222 ? 2.895 6.971 13.681 1.00 69.75 222 ARG A C 1
ATOM 1709 O O . ARG A 1 222 ? 3.695 7.818 14.085 1.00 69.75 222 ARG A O 1
ATOM 1716 N N . LYS A 1 223 ? 2.691 6.705 12.392 1.00 75.44 223 LYS A N 1
ATOM 1717 C CA . LYS A 1 223 ? 3.154 7.553 11.296 1.00 75.44 223 LYS A CA 1
ATOM 1718 C C . LYS A 1 223 ? 1.946 8.193 10.649 1.00 75.44 223 LYS A C 1
ATOM 1720 O O . LYS A 1 223 ? 1.008 7.517 10.233 1.00 75.44 223 LYS A O 1
ATOM 1725 N N . HIS A 1 224 ? 1.975 9.507 10.576 1.00 77.38 224 HIS A N 1
ATOM 1726 C CA . HIS A 1 224 ? 0.972 10.293 9.892 1.00 77.38 224 HIS A CA 1
ATOM 1727 C C . HIS A 1 224 ? 1.482 10.583 8.496 1.00 77.38 224 HIS A C 1
ATOM 1729 O O . HIS A 1 224 ? 2.577 11.114 8.344 1.00 77.38 224 HIS A O 1
ATOM 1735 N N . ILE A 1 225 ? 0.693 10.219 7.493 1.00 79.06 225 ILE A N 1
ATOM 1736 C CA . ILE A 1 225 ? 1.056 10.366 6.087 1.00 79.06 225 ILE A CA 1
ATOM 1737 C C . ILE A 1 225 ? 0.076 11.344 5.444 1.00 79.06 225 ILE A C 1
ATOM 1739 O O . ILE A 1 225 ? -1.134 11.229 5.657 1.00 79.06 225 ILE A O 1
ATOM 1743 N N . GLY A 1 226 ? 0.578 12.303 4.671 1.00 77.62 226 GLY A N 1
ATOM 1744 C CA . GLY A 1 226 ? -0.253 13.279 3.971 1.00 77.62 226 GLY A CA 1
ATOM 1745 C C . GLY A 1 226 ? 0.444 13.954 2.800 1.00 77.62 226 GLY A C 1
ATOM 1746 O O . GLY A 1 226 ? 1.658 13.869 2.628 1.00 77.62 226 GLY A O 1
ATOM 1747 N N . THR A 1 227 ? -0.353 14.619 1.970 1.00 79.62 227 THR A N 1
ATOM 1748 C CA . THR A 1 227 ? 0.109 15.347 0.777 1.00 79.62 227 THR A CA 1
ATOM 1749 C C . THR A 1 227 ? 0.409 16.822 1.053 1.00 79.62 227 THR A C 1
ATOM 1751 O O . THR A 1 227 ? 1.115 17.445 0.268 1.00 79.62 227 THR A O 1
ATOM 1754 N N . ASP A 1 228 ? -0.093 17.379 2.160 1.00 80.69 228 ASP A N 1
ATOM 1755 C CA . ASP A 1 228 ? 0.100 18.777 2.560 1.00 80.69 228 ASP A CA 1
ATOM 1756 C C . ASP A 1 228 ? 0.454 18.865 4.052 1.00 80.69 228 ASP A C 1
ATOM 1758 O O . ASP A 1 228 ? -0.316 18.454 4.922 1.00 80.69 228 ASP A O 1
ATOM 1762 N N . ILE A 1 229 ? 1.634 19.411 4.355 1.00 81.94 229 ILE A N 1
ATOM 1763 C CA . ILE A 1 229 ? 2.127 19.518 5.730 1.00 81.94 229 ILE A CA 1
ATOM 1764 C C . ILE A 1 229 ? 1.293 20.473 6.593 1.00 81.94 229 ILE A C 1
ATOM 1766 O O . ILE A 1 229 ? 1.146 20.229 7.786 1.00 81.94 229 ILE A O 1
ATOM 1770 N N . ASN A 1 230 ? 0.721 21.540 6.031 1.00 82.44 230 ASN A N 1
ATOM 1771 C CA . ASN A 1 230 ? -0.103 22.480 6.791 1.00 82.44 230 ASN A CA 1
ATOM 1772 C C . ASN A 1 230 ? -1.436 21.838 7.165 1.00 82.44 230 ASN A C 1
ATOM 1774 O O . ASN A 1 230 ? -1.874 21.963 8.307 1.00 82.44 230 ASN A O 1
ATOM 1778 N N . GLU A 1 231 ? -2.059 21.118 6.228 1.00 80.62 231 GLU A N 1
ATOM 1779 C CA . GLU A 1 231 ? -3.271 20.349 6.516 1.00 80.62 231 GLU A CA 1
ATOM 1780 C C . GLU A 1 231 ? -3.004 19.307 7.603 1.00 80.62 231 GLU A C 1
ATOM 1782 O O . GLU A 1 231 ? -3.782 19.195 8.551 1.00 80.62 231 GLU A O 1
ATOM 1787 N N . MET A 1 232 ? -1.881 18.591 7.521 1.00 81.81 232 MET A N 1
ATOM 1788 C CA . MET A 1 232 ? -1.485 17.657 8.572 1.00 81.81 232 MET A CA 1
ATOM 1789 C C . MET A 1 232 ? -1.335 18.373 9.915 1.00 81.81 232 MET A C 1
ATOM 1791 O O . MET A 1 232 ? -2.007 18.013 10.874 1.00 81.81 232 MET A O 1
ATOM 1795 N N . MET A 1 233 ? -0.536 19.437 9.996 1.00 81.19 233 MET A N 1
ATOM 1796 C CA . MET A 1 233 ? -0.304 20.156 11.255 1.00 81.19 233 MET A CA 1
ATOM 1797 C C . MET A 1 233 ? -1.585 20.724 11.889 1.00 81.19 233 MET A C 1
ATOM 1799 O O . MET A 1 233 ? -1.644 20.853 13.108 1.00 81.19 233 MET A O 1
ATOM 1803 N N . LEU A 1 234 ? -2.611 21.044 11.094 1.00 81.38 234 LEU A N 1
ATOM 1804 C CA . LEU A 1 234 ? -3.910 21.513 11.592 1.00 81.38 234 LEU A CA 1
ATOM 1805 C C . LEU A 1 234 ? -4.804 20.395 12.145 1.00 81.38 234 LEU A C 1
ATOM 1807 O O . LEU A 1 234 ? -5.657 20.670 12.988 1.00 81.38 234 LEU A O 1
ATOM 1811 N N . ASN A 1 235 ? -4.652 19.165 11.651 1.00 78.25 235 ASN A N 1
ATOM 1812 C CA . ASN A 1 235 ? -5.533 18.042 11.985 1.00 78.25 235 ASN A CA 1
ATOM 1813 C C . ASN A 1 235 ? -4.882 17.010 12.914 1.00 78.25 235 ASN A C 1
ATOM 1815 O O . ASN A 1 235 ? -5.576 16.149 13.457 1.00 78.25 235 ASN A O 1
ATOM 1819 N N . LEU A 1 236 ? -3.563 17.068 13.092 1.00 78.75 236 LEU A N 1
ATOM 1820 C CA . LEU A 1 236 ? -2.840 16.167 13.974 1.00 78.75 236 LEU A CA 1
ATOM 1821 C C . LEU A 1 236 ? -3.026 16.539 15.454 1.00 78.75 236 LEU A C 1
ATOM 1823 O O . LEU A 1 236 ? -3.111 17.724 15.790 1.00 78.75 236 LEU A O 1
ATOM 1827 N N . PRO A 1 237 ? -3.094 15.541 16.357 1.00 73.56 237 PRO A N 1
ATOM 1828 C CA . PRO A 1 237 ? -3.167 15.800 17.790 1.00 73.56 237 PRO A CA 1
ATOM 1829 C C . PRO A 1 237 ? -1.931 16.566 18.286 1.00 73.56 237 PRO A C 1
ATOM 1831 O O . PRO A 1 237 ? -0.844 16.468 17.719 1.00 73.56 237 PRO A O 1
ATOM 1834 N N . LEU A 1 238 ? -2.094 17.337 19.365 1.00 78.25 238 LEU A N 1
ATOM 1835 C CA . LEU A 1 238 ? -0.977 18.077 19.953 1.00 78.25 238 LEU A CA 1
ATOM 1836 C C . LEU A 1 238 ? 0.075 17.102 20.519 1.00 78.25 238 LEU A C 1
ATOM 1838 O O . LEU A 1 238 ? -0.294 16.189 21.258 1.00 78.25 238 LEU A O 1
ATOM 1842 N N . PRO A 1 239 ? 1.374 17.308 20.235 1.00 77.44 239 PRO A N 1
ATOM 1843 C CA . PRO A 1 239 ? 2.433 16.425 20.713 1.00 77.44 239 PRO A CA 1
ATOM 1844 C C . PRO A 1 239 ? 2.601 16.496 22.242 1.00 77.44 239 PRO A C 1
ATOM 1846 O O . PRO A 1 239 ? 2.854 17.571 22.798 1.00 77.44 239 PRO A O 1
ATOM 1849 N N . ASP A 1 240 ? 2.559 15.345 22.920 1.00 82.12 240 ASP A N 1
ATOM 1850 C CA . ASP A 1 240 ? 2.818 15.212 24.362 1.00 82.12 240 ASP A CA 1
ATOM 1851 C C . ASP A 1 240 ? 4.293 14.891 24.645 1.00 82.12 240 ASP A C 1
ATOM 1853 O O . ASP A 1 240 ? 4.673 13.856 25.194 1.00 82.12 240 ASP A O 1
ATOM 1857 N N . HIS A 1 241 ? 5.157 15.837 24.285 1.00 79.38 241 HIS A N 1
ATOM 1858 C CA . HIS A 1 241 ? 6.606 15.728 24.470 1.00 79.38 241 HIS A CA 1
ATOM 1859 C C . HIS A 1 241 ? 7.050 15.483 25.925 1.00 79.38 241 HIS A C 1
ATOM 1861 O O . HIS A 1 241 ? 8.192 15.089 26.142 1.00 79.38 241 HIS A O 1
ATOM 1867 N N . ARG A 1 242 ? 6.195 15.747 26.925 1.00 81.69 242 ARG A N 1
ATOM 1868 C CA . ARG A 1 242 ? 6.541 15.590 28.348 1.00 81.69 242 ARG A CA 1
ATOM 1869 C C . ARG A 1 242 ? 6.364 14.161 28.839 1.00 81.69 242 ARG A C 1
ATOM 1871 O O . ARG A 1 242 ? 7.141 13.735 29.687 1.00 81.69 242 ARG A O 1
ATOM 1878 N N . ASN A 1 243 ? 5.367 13.449 28.317 1.00 84.25 243 ASN A N 1
ATOM 1879 C CA . ASN A 1 243 ? 5.081 12.063 28.694 1.00 84.25 243 ASN A CA 1
ATOM 1880 C C . ASN A 1 243 ? 5.484 11.057 27.610 1.00 84.25 243 ASN A C 1
ATOM 1882 O O . ASN A 1 243 ? 5.211 9.864 27.750 1.00 84.25 243 ASN A O 1
ATOM 1886 N N . ALA A 1 244 ? 6.106 11.520 26.526 1.00 80.62 244 ALA A N 1
ATOM 1887 C CA . ALA A 1 244 ? 6.575 10.657 25.459 1.00 80.62 244 ALA A CA 1
ATOM 1888 C C . ALA A 1 244 ? 7.643 9.676 25.958 1.00 80.62 244 ALA A C 1
ATOM 1890 O O . ALA A 1 244 ? 8.668 10.067 26.518 1.00 80.62 244 ALA A O 1
ATOM 1891 N N . VAL A 1 245 ? 7.396 8.394 25.720 1.00 79.38 245 VAL A N 1
ATOM 1892 C CA . VAL A 1 245 ? 8.297 7.282 25.987 1.00 79.38 245 VAL A CA 1
ATOM 1893 C C . VAL A 1 245 ? 9.147 7.080 24.731 1.00 79.38 245 VAL A C 1
ATOM 1895 O O . VAL A 1 245 ? 8.596 6.791 23.666 1.00 79.38 245 VAL A O 1
ATOM 1898 N N . PRO A 1 246 ? 10.478 7.260 24.807 1.00 72.56 246 PRO A N 1
ATOM 1899 C CA . PRO A 1 246 ? 11.356 6.971 23.683 1.00 72.56 246 PRO A CA 1
ATOM 1900 C C . PRO A 1 246 ? 11.242 5.498 23.260 1.00 72.56 246 PRO A C 1
ATOM 1902 O O . PRO A 1 246 ? 11.035 4.646 24.127 1.00 72.56 246 PRO A O 1
ATOM 1905 N N . PRO A 1 247 ? 11.425 5.175 21.966 1.00 66.44 247 PRO A N 1
ATOM 1906 C CA . PRO A 1 247 ? 11.498 3.788 21.521 1.00 66.44 247 PRO A CA 1
ATOM 1907 C C . PRO A 1 247 ? 12.583 3.038 22.301 1.00 66.44 247 PRO A C 1
ATOM 1909 O O . PRO A 1 247 ? 13.714 3.523 22.408 1.00 66.44 247 PRO A O 1
ATOM 1912 N N . THR A 1 248 ? 12.249 1.872 22.850 1.00 64.94 248 THR A N 1
ATOM 1913 C CA . THR A 1 248 ? 13.237 0.961 23.431 1.00 64.94 248 THR A CA 1
ATOM 1914 C C . THR A 1 248 ? 13.895 0.177 22.300 1.00 64.94 248 THR A C 1
ATOM 1916 O O . THR A 1 248 ? 13.216 -0.334 21.411 1.00 64.94 248 THR A O 1
ATOM 1919 N N . PHE A 1 249 ? 15.227 0.157 22.285 1.00 49.00 249 PHE A N 1
ATOM 1920 C CA . PHE A 1 249 ? 15.997 -0.645 21.339 1.00 49.00 249 PHE A CA 1
ATOM 1921 C C . PHE A 1 249 ? 16.381 -1.940 22.050 1.00 49.00 249 PHE A C 1
ATOM 1923 O O . PHE A 1 249 ? 17.340 -1.943 22.825 1.00 49.00 249 PHE A O 1
ATOM 1930 N N . ASP A 1 250 ? 15.598 -2.988 21.812 1.00 41.25 250 ASP A N 1
ATOM 1931 C CA . ASP A 1 250 ? 15.874 -4.351 22.272 1.00 41.25 250 ASP A CA 1
ATOM 1932 C C . ASP A 1 250 ? 16.671 -5.125 21.206 1.00 41.25 250 ASP A C 1
ATOM 1934 O O . ASP A 1 250 ? 16.388 -4.942 19.995 1.00 41.25 250 ASP A O 1
#

Organism: NCBI:txid1612424